Protein AF-F0RNW3-F1 (afdb_monomer)

Secondary structure (DSSP, 8-state):
--PPPP-PPPP-------------PPPPPPPPPPPPPP--SS-EEEEEEEE-SSSS---EEEEEEEEEEEEETTEEEEEEEEEETTSS-EEEEEEE-SSSTT--EEEEES-SSSS--EEEEEEESSSS-EEETTEEEEEEEEEEE-TTS-EEEEEEEEEEEEESS--SSHHHHHHHHHHHHHHHHHHHHTTGGGTSTTS----HHHHHHHHHHTT-

Foldseek 3Di:
DDDDDDDDDDDDDDDDDDDDDDDDDDPDDDPDPDPDPDPDPPAAKKKKFWDLLPPLDTPWIWMWGFDDWDQAPQGIKTKTKIAIPVRPAIAIKIFDQQQHHLWTKIFGFRHHDLQTFTQKIWTAPVSDFDDDPNWTKGWAKMFGADPVRDGPGIFIMMMTHPDNDDDPDPVSNVVSGVVNRVRNSVVSSVPSGPPHPPDDDDCPSVRVRVSVRSND

Nearest PDB structures (foldseek):
  3fzx-assembly1_A-2  TM=3.577E-01  e=4.091E-01  Bacteroides fragilis NCTC 9343
  6b9m-assembly1_B  TM=2.587E-01  e=6.364E+00  Danio rerio
  5jo2-assembly1_A  TM=2.805E-01  e=7.961E+00  Arabidopsis thaliana
  3oml-assembly1_A  TM=1.979E-01  e=2.905E+00  Drosophila melanogaster

Radius of gyration: 23.68 Å; Cα contacts (8 Å, |Δi|>4): 464; chains: 1; bounding box: 66×50×63 Å

Organism: Deinococcus proteolyticus (strain ATCC 35074 / DSM 20540 / JCM 6276 / NBRC 101906 / NCIMB 13154 / VKM Ac-1939 / CCM 2703 / MRP) (NCBI:txid693977)

Mean predicted aligned error: 9.83 Å

Solvent-accessible surface area (backbone atoms only — not comparable to full-atom values): 12254 Å² total; per-residue (Å²): 141,86,84,87,82,88,81,88,80,82,88,80,88,81,88,78,89,81,89,76,83,89,74,86,73,74,81,70,80,74,74,74,79,73,78,75,76,76,86,70,64,81,34,8,34,27,2,26,22,31,22,65,52,87,78,75,51,75,77,46,44,18,28,37,42,19,79,49,70,45,85,50,99,37,36,66,25,18,31,33,39,33,35,35,71,85,67,82,43,46,23,43,30,40,43,28,16,60,67,37,68,75,40,33,31,39,35,30,28,59,37,84,54,97,76,52,37,44,26,35,41,33,40,36,73,84,34,59,74,48,73,53,97,88,23,51,22,43,53,27,40,27,33,38,32,42,99,86,62,51,72,76,47,58,22,32,30,30,35,26,42,72,36,73,54,74,59,94,42,73,68,56,38,53,53,48,34,54,53,11,24,50,54,10,43,53,49,47,66,71,55,56,47,80,76,62,78,87,63,87,76,84,53,66,62,42,46,54,39,43,33,54,60,76,72,110

pLDDT: mean 85.82, std 14.44, range [45.06, 98.5]

Sequence (216 aa):
MQKPVFVLGTLVLGLSLSACGGGTPAPQPQPAPQPKPAITLYQGVWGYAYDEGANGTIEQSGAALFVDEVQGGYGRVAVGAYSNEAQTRQGGALLGPISGTGRLEVAFTQDTSSNVRPYLVGQDSDNQLGSYQGHPIFAGLAGITDAAGNVLSTGAFVLVQVSTEKPATAQAQAALQQQANHLAAQRLSSGLAAQTLQTHPDFSTLQLNAAELLRR

Structure (mmCIF, N/CA/C/O backbone):
data_AF-F0RNW3-F1
#
_entry.id   AF-F0RNW3-F1
#
loop_
_atom_site.group_PDB
_atom_site.id
_atom_site.type_symbol
_atom_site.label_atom_id
_atom_site.label_alt_id
_atom_site.label_comp_id
_atom_site.label_asym_id
_atom_site.label_entity_id
_atom_site.label_seq_id
_atom_site.pdbx_PDB_ins_code
_atom_site.Cartn_x
_atom_site.Cartn_y
_atom_site.Cartn_z
_atom_site.occupancy
_atom_site.B_iso_or_equiv
_atom_site.auth_seq_id
_atom_site.auth_comp_id
_atom_site.auth_asym_id
_atom_site.auth_atom_id
_atom_site.pdbx_PDB_model_num
ATOM 1 N N . MET A 1 1 ? -35.480 30.757 -7.800 1.00 50.19 1 MET A N 1
ATOM 2 C CA . MET A 1 1 ? -36.381 30.931 -6.639 1.00 50.19 1 MET A CA 1
ATOM 3 C C . MET A 1 1 ? -37.145 29.637 -6.424 1.00 50.19 1 MET A C 1
ATOM 5 O O . MET A 1 1 ? -38.021 29.348 -7.220 1.00 50.19 1 MET A O 1
ATOM 9 N N . GLN A 1 2 ? -36.806 28.865 -5.392 1.00 47.69 2 GLN A N 1
ATOM 10 C CA . GLN A 1 2 ? -37.686 27.864 -4.775 1.00 47.69 2 GLN A CA 1
ATOM 11 C C . GLN A 1 2 ? -37.039 27.454 -3.445 1.00 47.69 2 GLN A C 1
ATOM 13 O O . GLN A 1 2 ? -35.915 26.963 -3.423 1.00 47.69 2 GLN A O 1
ATOM 18 N N . LYS A 1 3 ? -37.710 27.783 -2.336 1.00 45.06 3 LYS A N 1
ATOM 19 C CA . LYS A 1 3 ? -37.308 27.454 -0.960 1.00 45.06 3 LYS A CA 1
ATOM 20 C C . LYS A 1 3 ? -37.932 26.110 -0.576 1.00 45.06 3 LYS A C 1
ATOM 22 O O . LYS A 1 3 ? -39.144 25.984 -0.752 1.00 45.06 3 LYS A O 1
ATOM 27 N N . PRO A 1 4 ? -37.188 25.162 0.010 1.00 55.81 4 PRO A N 1
ATOM 28 C CA . PRO A 1 4 ? -37.803 24.051 0.710 1.00 55.81 4 PRO A CA 1
ATOM 29 C C . PRO A 1 4 ? -38.125 24.414 2.166 1.00 55.81 4 PRO A C 1
ATOM 31 O O . PRO A 1 4 ? -37.421 25.167 2.839 1.00 55.81 4 PRO A O 1
ATOM 34 N N . VAL A 1 5 ? -39.275 23.892 2.575 1.00 65.69 5 VAL A N 1
ATOM 35 C CA . VAL A 1 5 ? -40.053 24.157 3.782 1.00 65.69 5 VAL A CA 1
ATOM 36 C C . VAL A 1 5 ? -39.531 23.310 4.947 1.00 65.69 5 VAL A C 1
ATOM 38 O O . VAL A 1 5 ? -39.281 22.119 4.787 1.00 65.69 5 VAL A O 1
ATOM 41 N N . PHE A 1 6 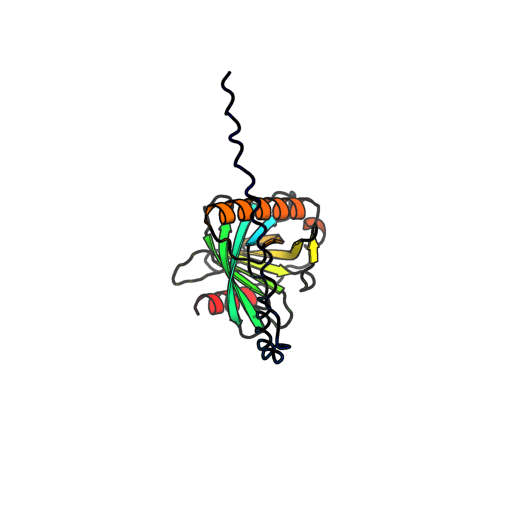? -39.391 23.929 6.122 1.00 54.78 6 PHE A N 1
ATOM 42 C CA . PHE A 1 6 ? -39.108 23.258 7.393 1.00 54.78 6 PHE A CA 1
ATOM 43 C C . PHE A 1 6 ? -40.371 22.563 7.917 1.00 54.78 6 PHE A C 1
ATOM 45 O O . PHE A 1 6 ? -41.405 23.211 8.079 1.00 54.78 6 PHE A O 1
ATOM 52 N N . VAL A 1 7 ? -40.275 21.270 8.237 1.00 61.81 7 VAL A N 1
ATOM 53 C CA . VAL A 1 7 ? -41.309 20.537 8.979 1.00 61.81 7 VAL A CA 1
ATOM 54 C C . VAL A 1 7 ? -40.819 20.337 10.411 1.00 61.81 7 VAL A C 1
ATOM 56 O O . VAL A 1 7 ? -39.861 19.610 10.664 1.00 61.81 7 VAL A O 1
ATOM 59 N N . LEU A 1 8 ? -41.475 21.042 11.332 1.00 59.75 8 LEU A N 1
ATOM 60 C CA . LEU A 1 8 ? -41.319 20.939 12.780 1.00 59.75 8 LEU A CA 1
ATOM 61 C C . LEU A 1 8 ? -41.991 19.641 13.259 1.00 59.75 8 LEU A C 1
ATOM 63 O O . LEU A 1 8 ? -43.200 19.479 13.097 1.00 59.75 8 LEU A O 1
ATOM 67 N N . GLY A 1 9 ? -41.208 18.728 13.833 1.00 56.66 9 GLY A N 1
ATOM 68 C CA . GLY A 1 9 ? -41.686 17.482 14.433 1.00 56.66 9 GLY A CA 1
ATOM 69 C C . GLY A 1 9 ? -41.772 17.595 15.953 1.00 56.66 9 GLY A C 1
ATOM 70 O O . GLY A 1 9 ? -40.791 17.906 16.619 1.00 56.66 9 GLY A O 1
ATOM 71 N N . THR A 1 10 ? -42.975 17.365 16.458 1.00 63.53 10 THR A N 1
ATOM 72 C CA . THR A 1 10 ? -43.502 17.612 17.800 1.00 63.53 10 THR A CA 1
ATOM 73 C C . THR A 1 10 ? -42.760 16.906 18.941 1.00 63.53 10 THR A C 1
ATOM 75 O O . THR A 1 10 ? -42.495 15.708 18.902 1.00 63.53 10 THR A O 1
ATOM 78 N N . LEU A 1 11 ? -42.514 17.676 20.004 1.00 55.31 11 LEU A N 1
ATOM 79 C CA . LEU A 1 11 ? -42.038 17.258 21.320 1.00 55.31 11 LEU A CA 1
ATOM 80 C C . LEU A 1 11 ? -43.156 16.494 22.061 1.00 55.31 11 LEU A C 1
ATOM 82 O O . LEU A 1 11 ? -44.206 17.072 22.338 1.00 55.31 11 LEU A O 1
ATOM 86 N N . VAL A 1 12 ? -42.940 15.224 22.411 1.00 60.69 12 VAL A N 1
ATOM 87 C CA . VAL A 1 12 ? -43.843 14.470 23.298 1.00 60.69 12 VAL A CA 1
ATOM 88 C C . VAL A 1 12 ? -43.165 14.295 24.654 1.00 60.69 12 VAL A C 1
ATOM 90 O O . VAL A 1 12 ? -42.266 13.474 24.819 1.00 60.69 12 VAL A O 1
ATOM 93 N N . LEU A 1 13 ? -43.611 15.099 25.625 1.00 60.75 13 LEU A N 1
ATOM 94 C CA . LEU A 1 13 ? -43.391 14.872 27.051 1.00 60.75 13 LEU A CA 1
ATOM 95 C C . LEU A 1 13 ? -44.330 13.754 27.520 1.00 60.75 13 LEU A C 1
ATOM 97 O O . LEU A 1 13 ? -45.546 13.928 27.530 1.00 60.75 13 LEU A O 1
ATOM 101 N N . GLY A 1 14 ? -43.757 12.638 27.961 1.00 56.91 14 GLY A N 1
ATOM 102 C CA . GLY A 1 14 ? -44.465 11.565 28.656 1.00 56.91 14 GLY A CA 1
ATOM 103 C C . GLY A 1 14 ? -43.759 11.224 29.963 1.00 56.91 14 GLY A C 1
ATOM 1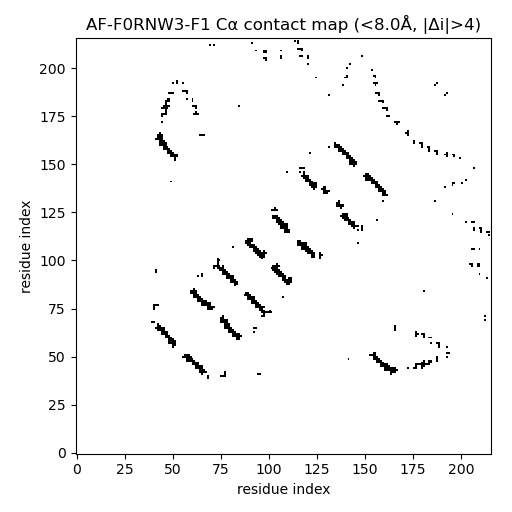04 O O . GLY A 1 14 ? -42.990 10.272 30.022 1.00 56.91 14 GLY A O 1
ATOM 105 N N . LEU A 1 15 ? -44.000 12.026 31.003 1.00 53.25 15 LEU A N 1
ATOM 106 C CA . LEU A 1 15 ? -43.617 11.728 32.385 1.00 53.25 15 LEU A CA 1
ATOM 107 C C . LEU A 1 15 ? -44.675 10.806 32.999 1.00 53.25 15 LEU A C 1
ATOM 109 O O . LEU A 1 15 ? -45.826 11.199 33.159 1.00 53.25 15 LEU A O 1
ATOM 113 N N . SER A 1 16 ? -44.285 9.587 33.362 1.00 59.22 16 SER A N 1
ATOM 114 C CA . SER A 1 16 ? -45.075 8.695 34.218 1.00 59.22 16 SER A CA 1
ATOM 115 C C . SER A 1 16 ? -44.168 8.164 35.326 1.00 59.22 16 SER A C 1
ATOM 117 O O . SER A 1 16 ? -43.360 7.267 35.104 1.00 59.22 16 SER A O 1
ATOM 119 N N . LEU A 1 17 ? -44.267 8.768 36.512 1.00 49.06 17 LEU A N 1
ATOM 120 C CA . LEU A 1 17 ? -43.619 8.312 37.742 1.00 49.06 17 LEU A CA 1
ATOM 121 C C . LEU A 1 17 ? -44.554 7.331 38.454 1.00 49.06 17 LEU A C 1
ATOM 123 O O . LEU A 1 17 ? -45.461 7.735 39.178 1.00 49.06 17 LEU A O 1
ATOM 127 N N . SER A 1 18 ? -44.326 6.036 38.252 1.00 58.16 18 SER A N 1
ATOM 128 C CA . SER A 1 18 ? -44.916 4.981 39.077 1.00 58.16 18 SER A CA 1
ATOM 129 C C . SER A 1 18 ? -43.967 4.673 40.234 1.00 58.16 18 SER A C 1
ATOM 131 O O . SER A 1 18 ? -42.960 3.992 40.064 1.00 58.16 18 SER A O 1
ATOM 133 N N . ALA A 1 19 ? -44.284 5.201 41.416 1.00 59.34 19 ALA A N 1
ATOM 134 C CA . ALA A 1 19 ? -43.630 4.842 42.667 1.00 59.34 19 ALA A CA 1
ATOM 135 C C . ALA A 1 19 ? -44.299 3.584 43.248 1.00 59.34 19 ALA A C 1
ATOM 137 O O . ALA A 1 19 ? -45.296 3.673 43.961 1.00 59.34 19 ALA A O 1
ATOM 138 N N . CYS A 1 20 ? -43.749 2.410 42.933 1.00 57.16 20 CYS A N 1
ATOM 139 C CA . CYS A 1 20 ? -44.034 1.163 43.642 1.00 57.16 20 CYS A CA 1
ATOM 140 C C . CYS A 1 20 ? -42.828 0.809 44.512 1.00 57.16 20 CYS A C 1
ATOM 142 O O . CYS A 1 20 ? -41.698 0.738 44.033 1.00 57.16 20 CYS A O 1
ATOM 144 N N . GLY A 1 21 ? -43.081 0.640 45.808 1.00 51.16 21 GLY A N 1
ATOM 145 C CA . GLY A 1 21 ? -42.072 0.252 46.779 1.00 51.16 21 GLY A CA 1
ATOM 146 C C . GLY A 1 21 ? -41.685 -1.225 46.715 1.00 51.16 21 GLY A C 1
ATOM 147 O O . GLY A 1 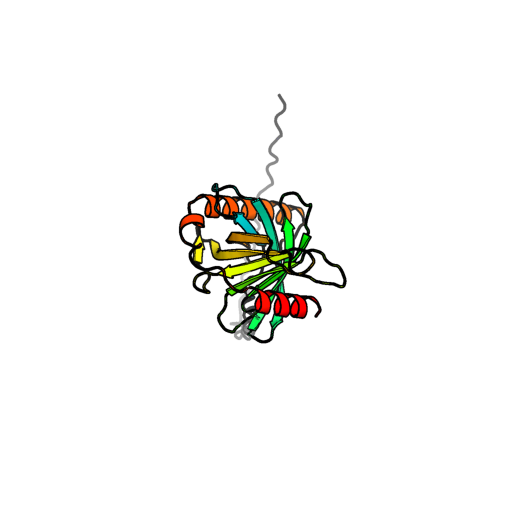21 ? -42.365 -2.044 46.104 1.00 51.16 21 GLY A O 1
ATOM 148 N N . GLY A 1 22 ? -40.629 -1.536 47.469 1.00 58.12 22 GLY A N 1
ATOM 149 C CA . GLY A 1 22 ? -40.432 -2.852 48.073 1.00 58.12 22 GLY A CA 1
ATOM 150 C C . GLY A 1 22 ? -39.427 -3.757 47.371 1.00 58.12 22 GLY A C 1
ATOM 15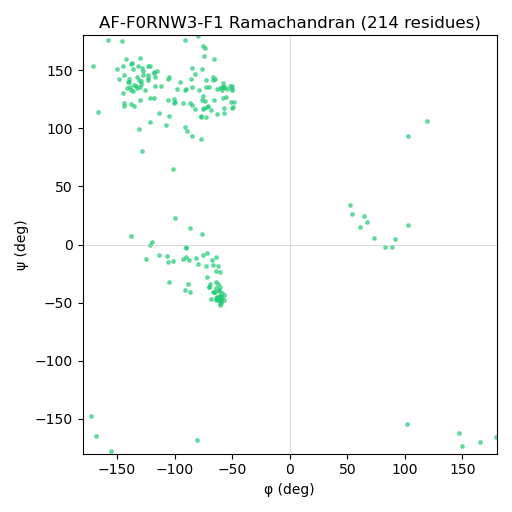1 O O . GLY A 1 22 ? -39.793 -4.552 46.516 1.00 58.12 22 GLY A O 1
ATOM 152 N N . GLY A 1 23 ? -38.180 -3.710 47.844 1.00 57.34 23 GLY A N 1
ATOM 153 C CA . GLY A 1 23 ? -37.175 -4.746 47.611 1.00 57.34 23 GLY A CA 1
ATOM 154 C C . GLY A 1 23 ? -35.955 -4.218 46.876 1.00 57.34 23 GLY A C 1
ATOM 155 O O . GLY A 1 23 ? -36.009 -3.973 45.677 1.00 57.34 23 GLY A O 1
ATOM 156 N N . THR A 1 24 ? -34.843 -4.063 47.596 1.00 71.62 24 THR A N 1
ATOM 157 C CA . THR A 1 24 ? -33.524 -3.868 46.989 1.00 71.62 24 THR A CA 1
ATOM 158 C C . THR A 1 24 ? -33.265 -5.070 46.077 1.00 71.62 24 THR A C 1
ATOM 160 O O . THR A 1 24 ? -33.186 -6.190 46.592 1.00 71.62 24 THR A O 1
ATOM 163 N N . PRO A 1 25 ? -33.191 -4.898 44.745 1.00 70.50 25 PRO A N 1
ATOM 164 C CA . PRO A 1 25 ? -32.928 -6.009 43.846 1.00 70.50 25 PRO A CA 1
ATOM 165 C C . PRO A 1 25 ? -31.584 -6.622 44.226 1.00 70.50 25 PRO A C 1
ATOM 167 O O . PRO A 1 25 ? -30.612 -5.893 44.446 1.00 70.50 25 PRO A O 1
ATOM 170 N N . ALA A 1 26 ? -31.528 -7.950 44.327 1.00 78.19 26 ALA A N 1
ATOM 171 C CA . ALA A 1 26 ? -30.250 -8.638 44.426 1.00 78.19 26 ALA A CA 1
ATOM 172 C C . ALA A 1 26 ? -29.356 -8.146 43.270 1.00 78.19 26 ALA A C 1
ATOM 174 O O . ALA A 1 26 ? -29.870 -8.005 42.154 1.00 78.19 26 ALA A O 1
ATOM 175 N N . PRO A 1 27 ? -28.064 -7.850 43.513 1.00 76.50 27 PRO A N 1
ATOM 176 C CA . PRO A 1 27 ? -27.160 -7.404 42.463 1.00 76.50 27 PRO A CA 1
ATOM 177 C C . PRO A 1 27 ? -27.264 -8.364 41.280 1.00 76.50 27 PRO A C 1
ATOM 179 O O . PRO A 1 27 ? -27.006 -9.561 41.431 1.00 76.50 27 PRO A O 1
ATOM 182 N N . GLN A 1 28 ? -27.708 -7.865 40.122 1.00 79.25 28 GLN A N 1
ATOM 183 C CA . GLN A 1 28 ? -27.699 -8.683 38.918 1.00 79.25 28 GLN A CA 1
ATOM 184 C C . GLN A 1 28 ? -26.255 -9.140 38.684 1.00 79.25 28 GLN A C 1
ATOM 186 O O . GLN A 1 28 ? -25.344 -8.317 38.826 1.00 79.25 28 GLN A O 1
ATOM 191 N N . PRO A 1 29 ? -26.028 -10.424 38.345 1.00 80.69 29 PRO A N 1
ATOM 192 C CA . PRO A 1 29 ? -24.717 -10.894 37.935 1.00 80.69 29 PRO A CA 1
ATOM 193 C C . PRO A 1 29 ? -24.181 -9.942 36.876 1.00 80.69 29 PRO A C 1
ATOM 195 O O . PRO A 1 29 ? -24.812 -9.741 35.836 1.00 80.69 29 PRO A O 1
ATOM 198 N N . GLN A 1 30 ? -23.062 -9.295 37.187 1.00 80.00 30 GLN A N 1
ATOM 199 C CA . GLN A 1 30 ? -22.440 -8.359 36.272 1.00 80.00 30 GLN A CA 1
ATOM 200 C C . GLN A 1 30 ? -22.151 -9.133 34.976 1.00 80.00 30 GLN A C 1
ATOM 202 O O . GLN A 1 30 ? -21.559 -10.216 35.058 1.00 80.00 30 GLN A O 1
ATOM 207 N N . PRO A 1 31 ? -22.612 -8.655 33.804 1.00 79.62 31 PRO A N 1
ATOM 208 C CA . PRO A 1 31 ? -22.331 -9.319 32.542 1.00 79.62 31 PRO A CA 1
ATOM 209 C C . PRO A 1 31 ? -20.834 -9.592 32.448 1.00 79.62 31 PRO A C 1
ATOM 211 O O . PRO A 1 31 ? -20.029 -8.713 32.773 1.00 79.62 31 PRO A O 1
ATOM 214 N N . ALA A 1 32 ? -20.469 -10.813 32.050 1.00 81.50 32 ALA A N 1
ATOM 215 C CA . ALA A 1 32 ? -19.071 -11.150 31.836 1.00 81.50 32 ALA A CA 1
ATOM 216 C C . ALA A 1 32 ? -18.441 -10.069 30.938 1.00 81.50 32 ALA A C 1
ATOM 218 O O . ALA A 1 32 ? -19.096 -9.648 29.975 1.00 81.50 32 ALA A O 1
ATOM 219 N N . PRO A 1 33 ? -17.221 -9.591 31.247 1.00 74.31 33 PRO A N 1
ATOM 220 C CA . PRO A 1 33 ? -16.538 -8.622 30.405 1.00 74.31 33 PRO A CA 1
ATOM 221 C C . PRO A 1 33 ? -16.597 -9.092 28.954 1.00 74.31 33 PRO A C 1
ATOM 223 O O . PRO A 1 33 ? -16.187 -10.216 28.653 1.00 74.31 33 PRO A O 1
ATOM 226 N N . GLN A 1 34 ? -17.155 -8.264 28.067 1.00 71.31 34 GLN A N 1
ATOM 227 C CA . GLN A 1 34 ? -17.137 -8.584 26.646 1.00 71.31 34 GLN A CA 1
ATOM 228 C C . GLN A 1 34 ? -15.673 -8.763 26.226 1.00 71.31 34 GLN A C 1
ATOM 230 O O . GLN A 1 34 ? -14.830 -7.956 26.638 1.00 71.31 34 GLN A O 1
ATOM 235 N N . PRO A 1 35 ? -15.343 -9.808 25.445 1.00 63.22 35 PRO A N 1
ATOM 236 C CA . PRO A 1 35 ? -14.001 -9.971 24.918 1.00 63.22 35 PRO A CA 1
ATOM 237 C C . PRO A 1 35 ? -13.580 -8.673 24.236 1.00 63.22 35 PRO A C 1
ATOM 239 O O . PRO A 1 35 ? -14.272 -8.187 23.339 1.00 63.22 35 PRO A O 1
ATOM 242 N N . LYS A 1 36 ? -12.463 -8.091 24.682 1.00 46.59 36 LYS A N 1
ATOM 243 C CA . LYS A 1 36 ? -11.862 -6.955 23.987 1.00 46.59 36 LYS A CA 1
ATOM 244 C C . LYS A 1 36 ? -11.623 -7.401 22.539 1.00 46.59 36 LYS A C 1
ATOM 246 O O . LYS A 1 36 ? -11.007 -8.456 22.363 1.00 46.59 36 LYS A O 1
ATOM 251 N N . PRO A 1 37 ? -12.095 -6.653 21.525 1.00 56.31 37 PRO A N 1
ATOM 252 C CA . PRO A 1 37 ? -11.808 -6.981 20.137 1.00 56.31 37 PRO A CA 1
ATOM 253 C C . PRO A 1 37 ? -10.306 -7.205 19.970 1.00 56.31 37 PRO A C 1
ATOM 255 O O . PRO A 1 37 ? -9.499 -6.430 20.496 1.00 56.31 37 PRO A O 1
ATOM 258 N N . ALA A 1 38 ? -9.933 -8.295 19.299 1.00 58.69 38 ALA A N 1
ATOM 259 C CA . ALA A 1 38 ? -8.542 -8.523 18.944 1.00 58.69 38 ALA A CA 1
ATOM 260 C C . ALA A 1 38 ? -8.043 -7.297 18.167 1.00 58.69 38 ALA A C 1
ATOM 262 O O . ALA A 1 38 ? -8.750 -6.796 17.295 1.00 58.69 38 ALA A O 1
ATOM 263 N N . ILE A 1 39 ? -6.859 -6.790 18.517 1.00 58.00 39 ILE A N 1
ATOM 264 C CA . ILE A 1 39 ? -6.245 -5.679 17.785 1.00 58.00 39 ILE A CA 1
ATOM 265 C C . ILE A 1 39 ? -5.981 -6.195 16.376 1.00 58.00 39 ILE A C 1
ATOM 267 O O . ILE A 1 39 ? -5.172 -7.110 16.208 1.00 58.00 39 ILE A O 1
ATOM 271 N N . THR A 1 40 ? -6.691 -5.654 15.392 1.00 68.44 40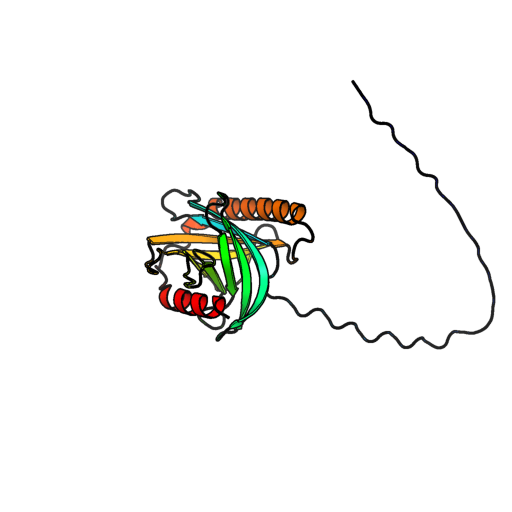 THR A N 1
ATOM 272 C CA . THR A 1 40 ? -6.434 -5.971 13.998 1.00 68.44 40 THR A CA 1
ATOM 273 C C . THR A 1 40 ? -5.324 -5.061 13.483 1.00 68.44 40 THR A C 1
ATOM 275 O O . THR A 1 40 ? -5.391 -3.833 13.571 1.00 68.44 40 THR A O 1
ATOM 278 N N . LEU A 1 41 ? -4.233 -5.673 13.036 1.00 77.88 41 LEU A N 1
ATOM 279 C CA . LEU A 1 41 ? -3.058 -4.990 12.522 1.00 77.88 41 LEU A CA 1
ATOM 280 C C . LEU A 1 41 ? -3.386 -4.422 11.139 1.00 77.88 41 LEU A C 1
ATOM 282 O O . LEU A 1 41 ? -3.781 -5.142 10.229 1.00 77.88 41 LEU A O 1
ATOM 286 N N . TYR A 1 42 ? -3.212 -3.108 10.999 1.00 92.12 42 TYR A N 1
ATOM 287 C CA . TYR A 1 42 ? -3.236 -2.374 9.728 1.00 92.12 42 TYR A CA 1
ATOM 288 C C . TYR A 1 42 ? -4.546 -2.414 8.914 1.00 92.12 42 TYR A C 1
ATOM 290 O O . TYR A 1 42 ? -4.553 -2.021 7.748 1.00 92.12 42 TYR A O 1
ATOM 298 N N . GLN A 1 43 ? -5.669 -2.830 9.504 1.00 94.25 43 GLN A N 1
ATOM 299 C CA . GLN A 1 43 ? -6.959 -2.872 8.807 1.00 94.25 43 GLN A CA 1
ATOM 300 C C . GLN A 1 43 ? -7.496 -1.491 8.409 1.00 94.25 43 GLN A C 1
ATOM 302 O O . GLN A 1 43 ? -7.128 -0.463 8.971 1.00 94.25 43 GLN A O 1
ATOM 307 N N . GLY A 1 44 ? -8.411 -1.480 7.443 1.00 95.94 44 GLY A N 1
ATOM 308 C CA . GLY A 1 44 ? -9.141 -0.303 6.993 1.00 95.94 44 GLY A CA 1
ATOM 309 C C . GLY A 1 44 ? -8.604 0.288 5.692 1.00 95.94 44 GLY A C 1
ATOM 310 O O . GLY A 1 44 ? -8.067 -0.424 4.841 1.00 95.94 44 GLY A O 1
ATOM 311 N N . VAL A 1 45 ? -8.829 1.588 5.501 1.00 97.94 45 VAL A N 1
ATOM 312 C CA . VAL A 1 45 ? -8.579 2.282 4.229 1.00 97.94 45 VAL A CA 1
ATOM 313 C C . VAL A 1 45 ? -7.264 3.040 4.296 1.00 97.94 45 VAL A C 1
ATOM 315 O O . VAL A 1 45 ? -7.075 3.900 5.160 1.00 97.94 45 VAL A O 1
ATOM 318 N N . TRP A 1 46 ? -6.398 2.752 3.333 1.00 98.50 46 TRP A N 1
ATOM 319 C CA . TRP A 1 46 ? -5.099 3.380 3.162 1.00 98.50 46 TRP A CA 1
ATOM 320 C C . TRP A 1 46 ? -4.984 3.993 1.773 1.00 98.50 46 TRP A C 1
ATOM 322 O O . TRP A 1 46 ? -5.435 3.407 0.795 1.00 98.50 46 TRP A O 1
ATOM 332 N N . GLY A 1 47 ? -4.359 5.156 1.676 1.00 98.06 47 GLY A N 1
ATOM 333 C CA . GLY A 1 47 ? -4.003 5.790 0.411 1.00 98.06 47 GLY A CA 1
ATOM 334 C C . GLY A 1 47 ? -2.516 5.650 0.191 1.00 98.06 47 GLY A C 1
ATOM 335 O O . GLY A 1 47 ? -1.764 5.759 1.154 1.00 98.06 47 GLY A O 1
ATOM 336 N N . TYR A 1 48 ? -2.090 5.423 -1.042 1.00 98.19 48 TYR A N 1
ATOM 337 C CA . TYR A 1 48 ? -0.687 5.336 -1.401 1.00 98.19 48 TYR A CA 1
ATOM 338 C C . TYR A 1 48 ? -0.308 6.335 -2.487 1.00 98.19 48 TYR A C 1
ATOM 340 O O . TYR A 1 48 ? -1.132 6.734 -3.314 1.00 98.19 48 TYR A O 1
ATOM 348 N N . ALA A 1 49 ? 0.967 6.705 -2.488 1.00 97.19 49 ALA A N 1
ATOM 349 C CA . ALA A 1 49 ? 1.596 7.487 -3.540 1.00 97.19 49 ALA A CA 1
ATOM 350 C C . ALA A 1 49 ? 3.043 7.018 -3.740 1.00 97.19 49 ALA A C 1
ATOM 352 O O . ALA A 1 49 ? 3.712 6.629 -2.780 1.00 97.19 49 ALA A O 1
ATOM 353 N N . TYR A 1 50 ? 3.507 7.070 -4.983 1.00 96.25 50 TYR A N 1
ATOM 354 C CA . TYR A 1 50 ? 4.842 6.692 -5.428 1.00 96.25 50 TYR A CA 1
ATOM 355 C C . TYR A 1 50 ? 5.415 7.770 -6.354 1.00 96.25 50 TYR A C 1
ATOM 357 O O . TYR A 1 50 ? 4.717 8.260 -7.246 1.00 96.25 50 TYR A O 1
ATOM 365 N N . ASP A 1 51 ? 6.682 8.106 -6.144 1.00 94.50 51 ASP A N 1
ATOM 366 C CA . ASP A 1 51 ? 7.453 9.081 -6.917 1.00 94.50 51 ASP A CA 1
ATOM 367 C C . ASP A 1 51 ? 8.855 8.509 -7.142 1.00 94.50 51 ASP A C 1
ATOM 369 O O . ASP A 1 51 ? 9.569 8.228 -6.176 1.00 94.50 51 ASP A O 1
ATOM 373 N N . GLU A 1 52 ? 9.261 8.338 -8.404 1.00 91.06 52 GLU A N 1
ATOM 374 C CA . GLU A 1 52 ? 10.609 7.876 -8.780 1.00 91.06 52 GLU A CA 1
ATOM 375 C C . GLU A 1 52 ? 11.707 8.887 -8.364 1.00 91.06 52 GLU A C 1
ATOM 377 O O . GLU A 1 52 ? 12.893 8.572 -8.338 1.00 91.06 52 GLU A O 1
ATOM 382 N N . GLY A 1 53 ? 11.327 10.099 -7.944 1.00 75.81 53 GLY A N 1
ATOM 383 C CA . GLY A 1 53 ? 12.197 11.051 -7.253 1.00 75.81 53 GLY A CA 1
ATOM 384 C C . GLY A 1 53 ? 12.974 11.990 -8.173 1.00 75.81 53 GLY A C 1
ATOM 385 O O . GLY A 1 53 ? 13.655 12.886 -7.681 1.00 75.81 53 GLY A O 1
ATOM 386 N N . ALA A 1 54 ? 12.855 11.854 -9.498 1.00 65.00 54 ALA A N 1
ATOM 387 C CA . ALA A 1 54 ? 13.556 12.732 -10.437 1.00 65.00 54 ALA A CA 1
ATOM 388 C C . ALA A 1 54 ? 12.993 14.166 -10.444 1.00 65.00 54 ALA A C 1
ATOM 390 O O . ALA A 1 54 ? 13.753 15.123 -10.566 1.00 65.00 54 ALA A O 1
ATOM 391 N N . ASN A 1 55 ? 11.670 14.321 -10.295 1.00 73.56 55 ASN A N 1
ATOM 392 C CA . ASN A 1 55 ? 10.978 15.592 -10.549 1.00 73.56 55 ASN A CA 1
ATOM 393 C C . ASN A 1 55 ? 9.903 15.953 -9.505 1.00 73.56 55 ASN A C 1
ATOM 395 O O . ASN A 1 55 ? 9.145 16.899 -9.725 1.00 73.56 55 ASN A O 1
ATOM 399 N N . GLY A 1 56 ? 9.773 15.198 -8.407 1.00 77.94 56 GLY A N 1
ATOM 400 C CA . GLY A 1 56 ? 8.695 15.415 -7.432 1.00 77.94 56 GLY A CA 1
ATOM 401 C C . GLY A 1 56 ? 7.297 15.108 -7.986 1.00 77.94 56 GLY A C 1
ATOM 402 O O . GLY A 1 56 ? 6.303 15.651 -7.500 1.00 77.94 56 GLY A O 1
ATOM 403 N N . THR A 1 57 ? 7.221 14.327 -9.068 1.00 89.31 5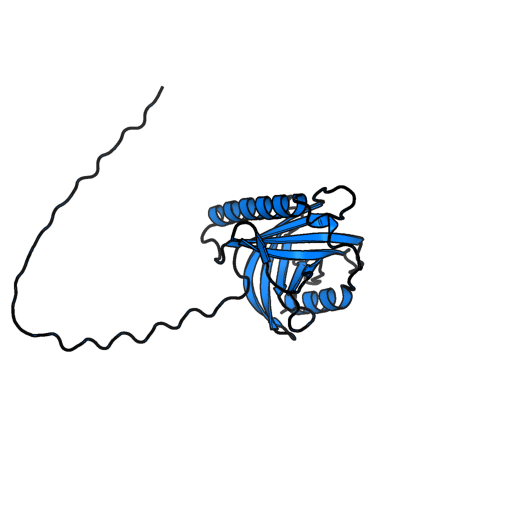7 THR A N 1
ATOM 404 C CA . THR A 1 57 ? 5.975 14.031 -9.782 1.00 89.31 57 THR A CA 1
ATOM 405 C C . THR A 1 57 ? 5.475 12.666 -9.347 1.00 89.31 57 THR A C 1
ATOM 407 O O . THR A 1 57 ? 6.168 11.668 -9.495 1.00 89.31 57 THR A O 1
ATOM 410 N N . ILE A 1 58 ? 4.247 12.621 -8.837 1.00 93.62 58 ILE A N 1
ATOM 411 C CA . ILE A 1 58 ? 3.613 11.364 -8.444 1.00 93.62 58 ILE A CA 1
ATOM 412 C C . ILE A 1 58 ? 3.336 10.547 -9.705 1.00 93.62 58 ILE A C 1
ATOM 414 O O . ILE A 1 58 ? 2.534 10.950 -10.547 1.00 93.62 58 ILE A O 1
ATOM 418 N N . GLU A 1 59 ? 3.982 9.392 -9.823 1.00 93.44 59 GLU A N 1
ATOM 419 C CA . GLU A 1 59 ? 3.801 8.500 -10.968 1.00 93.44 59 GLU A CA 1
ATOM 420 C C . GLU A 1 59 ? 2.655 7.519 -10.759 1.00 93.44 59 GLU A C 1
ATOM 422 O O . GLU A 1 59 ? 1.981 7.126 -11.713 1.00 93.44 59 GLU A O 1
ATOM 427 N N . GLN A 1 60 ? 2.456 7.078 -9.516 1.00 94.94 60 GLN A N 1
ATOM 428 C CA . GLN A 1 60 ? 1.380 6.168 -9.143 1.00 94.94 60 GLN A CA 1
ATOM 429 C C . GLN A 1 60 ? 0.768 6.607 -7.819 1.00 94.94 60 GLN A C 1
ATOM 431 O O . GLN A 1 60 ? 1.466 6.882 -6.848 1.00 94.94 60 GLN A O 1
ATOM 436 N N . SER A 1 61 ? -0.552 6.605 -7.770 1.00 97.06 61 SER A N 1
ATOM 437 C CA . SER A 1 61 ? -1.359 6.879 -6.586 1.00 97.06 61 SER A CA 1
ATOM 438 C C . SER A 1 61 ? -2.569 5.960 -6.593 1.00 97.06 61 SER A C 1
ATOM 440 O O . SER A 1 61 ? -2.948 5.411 -7.634 1.00 97.06 61 SER A O 1
ATOM 442 N N . GLY A 1 62 ? -3.184 5.768 -5.436 1.00 97.25 62 GLY A N 1
ATOM 443 C CA . GLY A 1 62 ? -4.373 4.941 -5.312 1.00 97.25 62 GLY A CA 1
ATOM 444 C C . GLY A 1 62 ? -4.676 4.598 -3.870 1.00 97.25 62 GLY A C 1
ATOM 445 O O . GLY A 1 62 ? -4.045 5.121 -2.957 1.00 97.25 62 GLY A O 1
ATOM 446 N N . ALA A 1 63 ? -5.621 3.686 -3.669 1.00 97.94 63 ALA A N 1
ATOM 447 C CA . ALA A 1 63 ? -6.023 3.255 -2.341 1.00 97.94 63 ALA A CA 1
ATOM 448 C C . ALA A 1 63 ? -5.969 1.737 -2.196 1.00 97.94 63 ALA A C 1
ATOM 450 O O . ALA A 1 63 ? -6.248 0.997 -3.140 1.00 97.94 63 ALA A O 1
ATOM 451 N N . ALA A 1 64 ? -5.682 1.292 -0.979 1.00 98.00 64 ALA A N 1
ATOM 452 C CA . ALA A 1 64 ? -5.791 -0.081 -0.525 1.00 98.00 64 ALA A CA 1
ATOM 453 C C . ALA A 1 64 ? -6.836 -0.187 0.596 1.00 98.00 64 ALA A C 1
ATOM 455 O O . ALA A 1 64 ? -6.990 0.708 1.428 1.00 98.00 64 ALA A O 1
ATOM 456 N N . LEU A 1 65 ? -7.572 -1.293 0.607 1.00 97.62 65 LEU A N 1
ATOM 457 C CA . LEU A 1 65 ? -8.517 -1.658 1.652 1.00 97.62 65 LEU A CA 1
ATOM 458 C C . LEU A 1 65 ? -8.088 -3.009 2.231 1.00 97.62 65 LEU A C 1
ATOM 460 O O . LEU A 1 65 ? -8.283 -4.044 1.592 1.00 97.62 65 LEU A O 1
ATOM 464 N N . PHE A 1 66 ? -7.522 -2.984 3.437 1.00 97.31 66 PHE A N 1
ATOM 465 C CA . PHE A 1 66 ? -7.125 -4.177 4.186 1.00 97.31 66 PHE A CA 1
ATOM 466 C C . PHE A 1 66 ? -8.268 -4.602 5.103 1.00 97.31 66 PHE A C 1
ATOM 468 O O . PHE A 1 66 ? -8.739 -3.820 5.928 1.00 97.31 66 PHE A O 1
ATOM 475 N N . VAL A 1 67 ? -8.754 -5.828 4.941 1.00 95.81 67 VAL A N 1
ATOM 476 C CA . VAL A 1 67 ? -9.974 -6.309 5.623 1.00 95.81 67 VAL A CA 1
ATOM 477 C C . VAL A 1 67 ? -9.755 -7.581 6.414 1.00 95.81 67 VAL A C 1
ATOM 479 O O . VAL A 1 67 ? -10.628 -7.957 7.191 1.00 95.81 67 VAL A O 1
ATOM 482 N N . ASP A 1 68 ? -8.619 -8.234 6.211 1.00 94.62 68 ASP A N 1
ATOM 483 C CA . ASP A 1 68 ? -8.302 -9.501 6.841 1.00 94.62 68 ASP A CA 1
ATOM 484 C C . ASP A 1 68 ? -6.804 -9.576 7.140 1.00 94.62 68 ASP A C 1
ATOM 486 O O . ASP A 1 68 ? -6.035 -8.676 6.787 1.00 94.62 68 ASP A O 1
ATOM 490 N N . GLU A 1 69 ? -6.388 -10.638 7.812 1.00 94.88 69 GLU A N 1
ATOM 491 C CA . GLU A 1 69 ? -5.000 -10.910 8.137 1.00 94.88 69 GLU A CA 1
ATOM 492 C C . GLU A 1 69 ? -4.676 -12.389 7.963 1.00 94.88 69 GLU A C 1
ATOM 494 O O . GLU A 1 69 ? -5.449 -13.271 8.330 1.00 94.88 69 GLU A O 1
ATOM 499 N N . VAL A 1 70 ? -3.471 -12.664 7.475 1.00 94.31 70 VAL A N 1
ATOM 500 C CA . VAL A 1 70 ? -2.952 -14.025 7.342 1.00 94.31 70 VAL A CA 1
ATOM 501 C C . VAL A 1 70 ? -1.712 -14.209 8.204 1.00 94.31 70 VAL A C 1
ATOM 503 O O . VAL A 1 70 ? -0.915 -13.289 8.406 1.00 94.31 70 VAL A O 1
ATOM 506 N N . GLN A 1 71 ? -1.526 -15.427 8.710 1.00 94.56 71 GLN A N 1
ATOM 507 C CA . GLN A 1 71 ? -0.285 -15.806 9.372 1.00 94.56 71 GLN A CA 1
ATOM 508 C C . GLN A 1 71 ? 0.796 -16.070 8.315 1.00 94.56 71 GLN A C 1
ATOM 510 O O . GLN A 1 71 ? 0.746 -17.069 7.591 1.00 94.56 71 GLN A O 1
ATOM 515 N N . GLY A 1 72 ? 1.787 -15.183 8.246 1.00 91.81 72 GLY A N 1
ATOM 516 C CA . GLY A 1 72 ? 3.002 -15.372 7.462 1.00 91.81 72 GLY A CA 1
ATOM 517 C C . GLY A 1 72 ? 4.127 -16.025 8.262 1.00 91.81 72 GLY A C 1
ATOM 518 O O . GLY A 1 72 ? 4.007 -16.262 9.468 1.00 91.81 72 GLY A O 1
ATOM 519 N N . GLY A 1 73 ? 5.246 -16.307 7.586 1.00 91.94 73 GLY A N 1
ATOM 520 C CA . GLY A 1 73 ? 6.435 -16.901 8.213 1.00 91.94 73 GLY A CA 1
ATOM 521 C C . GLY A 1 73 ? 7.096 -16.006 9.269 1.00 91.94 73 GLY A C 1
ATOM 522 O O . GLY A 1 73 ? 7.762 -16.515 10.165 1.00 91.94 73 GLY A O 1
ATOM 523 N N . TYR A 1 74 ? 6.868 -14.691 9.198 1.00 93.62 74 TYR A N 1
ATOM 524 C CA . TYR A 1 74 ? 7.538 -13.685 10.033 1.00 93.62 74 TYR A CA 1
ATOM 525 C C . TYR A 1 74 ? 6.588 -12.865 10.918 1.00 93.62 74 TYR A C 1
ATOM 527 O O . TYR A 1 74 ? 7.025 -11.965 11.635 1.00 93.62 74 TYR A O 1
ATOM 535 N N . GLY A 1 75 ? 5.287 -13.163 10.888 1.00 93.38 75 GLY A N 1
ATOM 536 C CA . GLY A 1 75 ? 4.269 -12.448 11.654 1.00 93.38 75 GLY A CA 1
ATOM 537 C C . GLY A 1 75 ? 2.908 -12.442 10.964 1.00 93.38 75 GLY A C 1
ATOM 538 O O . GLY A 1 75 ? 2.705 -13.115 9.954 1.00 93.38 75 GLY A O 1
ATOM 539 N N . ARG A 1 76 ? 1.964 -11.689 11.534 1.00 94.38 76 ARG A N 1
ATOM 540 C CA . ARG A 1 76 ? 0.655 -11.438 10.918 1.00 94.38 76 ARG A CA 1
ATOM 541 C C . ARG A 1 76 ? 0.802 -10.368 9.844 1.00 94.38 76 ARG A C 1
ATOM 543 O O . ARG A 1 76 ? 1.418 -9.336 10.097 1.00 94.38 76 ARG A O 1
ATOM 550 N N . VAL A 1 77 ? 0.236 -10.621 8.671 1.00 95.69 77 VAL A N 1
ATOM 551 C CA . VAL A 1 77 ? 0.261 -9.714 7.520 1.00 95.69 77 VAL A CA 1
ATOM 552 C C . VAL A 1 77 ? -1.174 -9.332 7.194 1.00 95.69 77 VAL A C 1
ATOM 554 O O . VAL A 1 77 ? -2.014 -10.213 7.014 1.00 95.69 77 VAL A O 1
ATOM 557 N N . ALA A 1 78 ? -1.457 -8.034 7.121 1.00 96.56 78 ALA A N 1
ATOM 558 C CA . ALA A 1 78 ? -2.748 -7.539 6.674 1.00 96.56 78 ALA A CA 1
ATOM 559 C C . ALA A 1 78 ? -2.908 -7.798 5.179 1.00 96.56 78 ALA A C 1
ATOM 561 O O . ALA A 1 78 ? -1.984 -7.546 4.403 1.00 96.56 78 ALA A O 1
ATOM 562 N N . VAL A 1 79 ? -4.077 -8.289 4.781 1.00 96.25 79 VAL A N 1
ATOM 563 C CA . VAL A 1 79 ? -4.402 -8.617 3.394 1.00 96.25 79 VAL A CA 1
ATOM 564 C C . VAL A 1 79 ? -5.638 -7.859 2.938 1.00 96.25 79 VAL A C 1
ATOM 566 O O . VAL A 1 79 ? -6.561 -7.560 3.706 1.00 96.25 79 VAL A O 1
ATOM 569 N N . GLY A 1 80 ? -5.641 -7.499 1.664 1.00 96.00 80 GLY A N 1
ATOM 570 C CA . GLY A 1 80 ? -6.665 -6.639 1.109 1.00 96.00 80 GLY A CA 1
ATOM 571 C C . GLY A 1 80 ? -6.644 -6.578 -0.403 1.00 96.00 80 GLY A C 1
ATOM 572 O O . GLY A 1 80 ? -5.998 -7.378 -1.078 1.00 96.00 80 GLY A O 1
ATOM 573 N N . ALA A 1 81 ? -7.348 -5.581 -0.919 1.00 96.25 81 ALA A N 1
ATOM 574 C CA . ALA A 1 81 ? -7.335 -5.230 -2.328 1.00 96.25 81 ALA A CA 1
ATOM 575 C C . ALA A 1 81 ? -6.882 -3.782 -2.503 1.00 96.25 81 ALA A C 1
ATOM 577 O O . ALA A 1 81 ? -7.090 -2.953 -1.614 1.00 96.25 81 ALA A O 1
ATOM 578 N N . TYR A 1 82 ? -6.311 -3.464 -3.658 1.00 97.06 82 TYR A N 1
ATOM 579 C CA . TYR A 1 82 ? -5.969 -2.094 -4.026 1.00 97.06 82 TYR A CA 1
ATOM 580 C C . TYR A 1 82 ? -6.486 -1.742 -5.422 1.00 97.06 82 TYR A C 1
ATOM 582 O O . TYR A 1 82 ? -6.773 -2.620 -6.238 1.00 97.06 82 TYR A O 1
ATOM 590 N N . SER A 1 83 ? -6.581 -0.443 -5.687 1.00 95.81 83 SER A N 1
ATOM 591 C CA . SER A 1 83 ? -6.780 0.129 -7.018 1.00 95.81 83 SER A CA 1
ATOM 592 C C . SER A 1 83 ? -5.935 1.385 -7.145 1.00 95.81 83 SER A C 1
ATOM 594 O O . SER A 1 83 ? -5.888 2.193 -6.212 1.00 95.81 83 SER A O 1
ATOM 596 N N . ASN A 1 84 ? -5.324 1.589 -8.310 1.00 95.31 84 ASN A N 1
ATOM 597 C CA . ASN A 1 84 ? -4.726 2.880 -8.630 1.00 95.31 84 ASN A CA 1
ATOM 598 C C . ASN A 1 84 ? -5.806 3.928 -8.959 1.00 95.31 84 ASN A C 1
ATOM 600 O O . ASN A 1 84 ? -6.959 3.591 -9.238 1.00 95.31 84 ASN A O 1
ATOM 604 N N . GLU A 1 85 ? -5.432 5.206 -8.916 1.00 93.75 85 GLU A N 1
ATOM 605 C CA . GLU A 1 85 ? -6.325 6.347 -9.152 1.00 93.75 85 GLU A CA 1
ATOM 606 C C . GLU A 1 85 ? -6.929 6.327 -10.561 1.00 93.75 85 GLU A C 1
ATOM 608 O O . GLU A 1 85 ? -8.121 6.571 -10.730 1.00 93.75 85 GLU A O 1
ATOM 613 N N . ALA A 1 86 ? -6.131 5.945 -11.561 1.00 92.94 86 ALA A N 1
ATOM 614 C CA . ALA A 1 86 ? -6.584 5.796 -12.942 1.00 92.94 86 ALA A CA 1
ATOM 615 C C . ALA A 1 86 ? -7.501 4.577 -13.167 1.00 92.94 86 ALA A C 1
ATOM 617 O O . ALA A 1 86 ? -8.018 4.412 -14.269 1.00 92.94 86 ALA A O 1
ATOM 618 N N . GLN A 1 87 ? -7.669 3.705 -12.163 1.00 91.81 87 GLN A N 1
ATOM 619 C CA . GLN A 1 87 ? -8.427 2.449 -12.241 1.00 91.81 87 GLN A CA 1
ATOM 620 C C . GLN A 1 87 ? -7.982 1.525 -13.387 1.00 91.81 87 GLN A C 1
ATOM 622 O O . GLN A 1 87 ? -8.743 0.705 -13.895 1.00 91.81 87 GLN A O 1
ATOM 627 N N . THR A 1 88 ? -6.723 1.649 -13.800 1.00 91.81 88 THR A N 1
ATOM 628 C CA . THR A 1 88 ? -6.092 0.793 -14.811 1.00 91.81 88 THR A CA 1
ATOM 629 C C . THR A 1 88 ? -5.372 -0.398 -14.188 1.00 91.81 88 THR A C 1
ATOM 631 O O . THR A 1 88 ? -4.976 -1.313 -14.907 1.00 91.81 88 THR A O 1
ATOM 634 N N . ARG A 1 89 ? -5.181 -0.392 -12.862 1.00 91.88 89 ARG A N 1
ATOM 635 C CA . ARG A 1 89 ? -4.546 -1.468 -12.096 1.00 91.88 89 ARG A CA 1
ATOM 636 C C . ARG A 1 89 ? -5.302 -1.710 -10.800 1.00 91.88 89 ARG A C 1
ATOM 638 O O . ARG A 1 89 ? -5.580 -0.772 -10.055 1.00 91.88 89 ARG A O 1
ATOM 645 N N . GLN A 1 90 ? -5.562 -2.979 -10.528 1.00 94.81 90 GLN A N 1
ATOM 646 C CA . GLN A 1 90 ? -6.179 -3.460 -9.302 1.00 94.81 90 GLN A CA 1
ATOM 647 C C . GLN A 1 90 ? -5.678 -4.873 -9.007 1.00 94.81 90 GLN A C 1
ATOM 649 O O . GLN A 1 90 ? -5.368 -5.629 -9.930 1.00 94.81 90 GLN A O 1
ATOM 654 N N . GLY A 1 91 ? -5.633 -5.243 -7.735 1.00 95.19 91 GLY A N 1
ATOM 655 C CA . GLY A 1 91 ? -5.116 -6.543 -7.324 1.00 95.19 91 GLY A CA 1
ATOM 656 C C . GLY A 1 91 ? -5.153 -6.739 -5.817 1.00 95.19 91 GLY A C 1
ATOM 657 O O . GLY A 1 91 ? -5.818 -5.994 -5.094 1.00 95.19 91 GLY A O 1
ATOM 658 N N . GLY A 1 92 ? -4.433 -7.754 -5.351 1.00 96.00 92 GLY A N 1
ATOM 659 C CA . GLY A 1 92 ? -4.220 -8.019 -3.936 1.00 96.00 92 GLY A CA 1
ATOM 660 C C . GLY A 1 92 ? -3.198 -7.061 -3.331 1.00 96.00 92 GLY A C 1
ATOM 661 O O . GLY A 1 92 ? -2.292 -6.581 -4.016 1.00 96.00 92 GLY A O 1
ATOM 662 N N . ALA A 1 93 ? -3.344 -6.795 -2.040 1.00 97.50 93 ALA A N 1
ATOM 663 C CA . ALA A 1 93 ? -2.431 -5.971 -1.265 1.00 97.50 93 ALA A CA 1
ATOM 664 C C . ALA A 1 93 ? -2.042 -6.671 0.038 1.00 97.50 93 ALA A C 1
ATOM 666 O O . ALA A 1 93 ? -2.886 -7.291 0.683 1.00 97.50 93 ALA A O 1
ATOM 667 N N . LEU A 1 94 ? -0.778 -6.523 0.429 1.00 97.31 94 LEU A N 1
ATOM 668 C CA . LEU A 1 94 ? -0.213 -6.984 1.693 1.00 97.31 94 LEU A CA 1
ATOM 669 C C . LEU A 1 94 ? 0.417 -5.814 2.453 1.00 97.31 94 LEU A C 1
ATOM 671 O O . LEU A 1 94 ? 1.038 -4.957 1.825 1.00 97.31 94 LEU A O 1
ATOM 675 N N . LEU A 1 95 ? 0.304 -5.808 3.783 1.00 97.75 95 LEU A N 1
ATOM 676 C CA . LEU A 1 95 ? 1.000 -4.869 4.669 1.00 97.75 95 LEU A CA 1
ATOM 677 C C . LEU A 1 95 ? 1.415 -5.561 5.976 1.00 97.75 95 LEU A C 1
ATOM 679 O O . LEU A 1 95 ? 0.577 -6.101 6.698 1.00 97.75 95 LEU A O 1
ATOM 683 N N . GLY A 1 96 ? 2.711 -5.556 6.287 1.00 96.50 96 GLY A N 1
ATOM 684 C CA . GLY A 1 96 ? 3.261 -6.163 7.502 1.00 96.50 96 GLY A CA 1
ATOM 685 C C . GLY A 1 96 ? 4.665 -6.756 7.308 1.00 96.50 96 GLY A C 1
ATOM 686 O O . GLY A 1 96 ? 5.343 -6.408 6.344 1.00 96.50 96 GLY A O 1
ATOM 687 N N . PRO A 1 97 ? 5.115 -7.648 8.210 1.00 95.81 97 PRO A N 1
ATOM 688 C CA . PRO A 1 97 ? 6.397 -8.347 8.103 1.00 95.81 97 PRO A CA 1
ATOM 689 C C . PRO A 1 97 ? 6.317 -9.489 7.077 1.00 95.81 97 PRO A C 1
ATOM 691 O O . PRO A 1 97 ? 5.962 -10.621 7.412 1.00 95.81 97 PRO A O 1
ATOM 694 N N . ILE A 1 98 ? 6.632 -9.202 5.813 1.00 96.38 98 ILE A N 1
ATOM 695 C CA . ILE A 1 98 ? 6.488 -10.155 4.701 1.00 96.38 98 ILE A CA 1
ATOM 696 C C . ILE A 1 98 ? 7.782 -10.957 4.490 1.00 96.38 98 ILE A C 1
ATOM 698 O O . ILE A 1 98 ? 7.744 -12.160 4.230 1.00 96.38 98 ILE A O 1
ATOM 702 N N . SER A 1 99 ? 8.938 -10.312 4.614 1.00 95.25 99 SER A N 1
ATOM 703 C CA . SER A 1 99 ? 10.249 -10.891 4.318 1.00 95.25 99 SER A CA 1
ATOM 704 C C . SER A 1 99 ? 11.157 -11.062 5.538 1.00 95.25 99 SER A C 1
ATOM 706 O O . SER A 1 99 ? 12.204 -11.699 5.442 1.00 95.25 99 SER A O 1
ATOM 708 N N . GLY A 1 100 ? 10.764 -10.523 6.693 1.00 92.88 100 GLY A N 1
ATOM 709 C CA . GLY A 1 100 ? 11.531 -10.656 7.926 1.00 92.88 100 GLY A CA 1
ATOM 710 C C . GLY A 1 100 ? 10.783 -10.156 9.156 1.00 92.88 100 GLY A C 1
ATOM 711 O O . GLY A 1 100 ? 9.917 -9.286 9.070 1.00 92.88 100 GLY A O 1
ATOM 712 N N . THR A 1 101 ? 11.128 -10.707 10.321 1.00 91.06 101 THR A N 1
ATOM 713 C CA . THR A 1 101 ? 10.533 -10.308 11.603 1.00 91.06 101 THR A CA 1
ATOM 714 C C . THR A 1 101 ? 10.866 -8.854 11.915 1.00 91.06 101 THR A C 1
ATOM 716 O O . THR A 1 101 ? 12.020 -8.444 11.809 1.00 91.06 101 THR A O 1
ATOM 719 N N . GLY A 1 102 ? 9.860 -8.085 12.333 1.00 89.19 102 GLY A N 1
ATOM 720 C CA . GLY A 1 102 ? 10.032 -6.676 12.688 1.00 89.19 102 GLY A CA 1
ATOM 721 C C . GLY A 1 102 ? 10.244 -5.748 11.493 1.00 89.19 102 GLY A C 1
ATOM 722 O O . GLY A 1 102 ? 10.487 -4.569 11.713 1.00 89.19 102 GLY A O 1
ATOM 723 N N . ARG A 1 103 ? 10.144 -6.250 10.253 1.00 93.12 103 ARG A N 1
ATOM 724 C CA . ARG A 1 103 ? 10.081 -5.402 9.060 1.00 93.12 103 ARG A CA 1
ATOM 725 C C . ARG A 1 103 ? 8.656 -4.914 8.852 1.00 93.12 103 ARG A C 1
ATOM 727 O O . ARG A 1 103 ? 7.699 -5.638 9.130 1.00 93.12 103 ARG A O 1
ATOM 734 N N . LEU A 1 104 ? 8.527 -3.701 8.333 1.00 95.38 104 LEU A N 1
ATOM 735 C CA . LEU A 1 104 ? 7.256 -3.172 7.869 1.00 95.38 104 LEU A CA 1
ATOM 736 C C . LEU A 1 104 ? 7.346 -2.989 6.357 1.00 95.38 104 LEU A C 1
ATOM 738 O O . LEU A 1 104 ? 8.142 -2.196 5.856 1.00 95.38 104 LEU A O 1
ATOM 742 N N . GLU A 1 105 ? 6.564 -3.778 5.630 1.00 96.81 105 GLU A N 1
ATOM 743 C CA . GLU A 1 105 ? 6.654 -3.904 4.179 1.00 96.81 105 GLU A CA 1
ATOM 744 C C . GLU A 1 105 ? 5.264 -3.907 3.554 1.00 96.81 105 GLU A C 1
ATOM 746 O O . GLU A 1 105 ? 4.275 -4.273 4.192 1.00 96.81 105 GLU A O 1
ATOM 751 N N . VAL A 1 106 ? 5.199 -3.523 2.286 1.00 97.81 106 VAL A N 1
ATOM 752 C CA . VAL A 1 106 ? 3.985 -3.536 1.472 1.00 97.81 106 VAL A CA 1
ATOM 753 C C . VAL A 1 106 ? 4.249 -4.290 0.176 1.00 97.81 106 VAL A C 1
ATOM 755 O O . VAL A 1 106 ? 5.342 -4.214 -0.387 1.00 97.81 106 VAL A O 1
ATOM 758 N N . ALA A 1 107 ? 3.239 -4.992 -0.326 1.00 97.50 107 ALA A N 1
ATOM 759 C CA . ALA A 1 107 ? 3.262 -5.540 -1.675 1.00 97.50 107 ALA A CA 1
ATOM 760 C C . ALA A 1 107 ? 1.888 -5.419 -2.338 1.00 97.50 107 ALA A C 1
ATOM 762 O O . ALA A 1 107 ? 0.879 -5.766 -1.728 1.00 97.50 107 ALA A O 1
ATOM 763 N N . PHE A 1 108 ? 1.853 -4.976 -3.593 1.00 97.44 108 PHE A N 1
ATOM 764 C CA . PHE A 1 108 ? 0.664 -4.938 -4.446 1.00 97.44 108 PHE A CA 1
ATOM 765 C C . PHE A 1 108 ? 0.864 -5.852 -5.648 1.00 97.44 108 PHE A C 1
ATOM 767 O O . PHE A 1 108 ? 1.933 -5.832 -6.259 1.00 97.44 108 PHE A O 1
ATOM 774 N N . THR A 1 109 ? -0.144 -6.641 -6.009 1.00 95.44 109 THR A N 1
ATOM 775 C CA . THR A 1 109 ? -0.056 -7.584 -7.135 1.00 95.44 109 THR A CA 1
ATOM 776 C C . THR A 1 109 ? -0.363 -6.921 -8.464 1.00 95.44 109 THR A C 1
ATOM 778 O O . THR A 1 109 ? -1.121 -5.970 -8.521 1.00 95.44 109 THR A O 1
ATOM 781 N N . GLN A 1 110 ? 0.195 -7.430 -9.555 1.00 86.69 110 GLN A N 1
ATOM 782 C CA . GLN A 1 110 ? -0.071 -6.912 -10.894 1.00 86.69 110 GLN A CA 1
ATOM 783 C C . GLN A 1 110 ? -1.500 -7.206 -11.365 1.00 86.69 110 GLN A C 1
ATOM 785 O O . GLN A 1 110 ? -2.086 -6.404 -12.090 1.00 86.69 110 GLN A O 1
ATOM 790 N N . ASP A 1 111 ? -2.047 -8.350 -10.956 1.00 77.88 111 ASP A N 1
ATOM 791 C CA . ASP A 1 111 ? -3.407 -8.776 -11.254 1.00 77.88 111 ASP A CA 1
ATOM 792 C C . ASP A 1 111 ? -3.927 -9.759 -10.187 1.00 77.88 111 ASP A C 1
ATOM 794 O O . ASP A 1 111 ? -3.253 -10.055 -9.193 1.00 77.88 111 ASP A O 1
ATOM 798 N N . THR A 1 112 ? -5.153 -10.245 -10.390 1.00 72.44 112 THR A N 1
ATOM 799 C CA . THR A 1 112 ? -5.788 -11.314 -9.603 1.00 72.44 112 THR A CA 1
ATOM 800 C C . THR A 1 112 ? -5.711 -12.676 -10.306 1.00 72.44 112 THR A C 1
ATOM 802 O O . THR A 1 112 ? -6.571 -13.531 -10.090 1.00 72.44 112 THR A O 1
ATOM 805 N N . SER A 1 113 ? -4.762 -12.872 -11.227 1.00 76.88 113 SER A N 1
ATOM 806 C CA . SER A 1 113 ? -4.611 -14.131 -11.959 1.00 76.88 113 SER A CA 1
ATOM 807 C C . SER A 1 113 ? -4.015 -15.229 -11.072 1.00 76.88 113 SER A C 1
ATOM 809 O O . SER A 1 113 ? -3.500 -14.981 -9.982 1.00 76.88 113 SER A O 1
ATOM 811 N N . SER A 1 114 ? -4.031 -16.472 -11.561 1.00 73.69 114 SER A N 1
ATOM 812 C CA . SER A 1 114 ? -3.388 -17.605 -10.880 1.00 73.69 114 SER A CA 1
ATOM 813 C C . SER A 1 114 ? -1.867 -17.450 -10.745 1.00 73.69 114 SER A C 1
ATOM 815 O O . SER A 1 114 ? -1.248 -18.120 -9.921 1.00 73.69 114 SER A O 1
ATOM 817 N N . ASN A 1 115 ? -1.252 -16.571 -11.540 1.00 82.06 115 ASN A N 1
ATOM 818 C CA . ASN A 1 115 ? 0.171 -16.264 -11.481 1.00 82.06 115 ASN A CA 1
ATOM 819 C C . ASN A 1 115 ? 0.381 -14.946 -10.743 1.00 82.06 115 ASN A C 1
ATOM 821 O O . ASN A 1 115 ? 0.864 -13.976 -11.323 1.00 82.06 115 ASN A O 1
ATOM 825 N N . VAL A 1 116 ? 0.030 -14.935 -9.456 1.00 83.25 116 VAL A N 1
ATOM 826 C CA . VAL A 1 116 ? 0.186 -13.753 -8.611 1.00 83.25 116 VAL A CA 1
ATOM 827 C C . VAL A 1 116 ? 1.644 -13.305 -8.604 1.00 83.25 116 VAL A C 1
ATOM 829 O O . VAL A 1 116 ? 2.537 -14.040 -8.168 1.00 83.25 116 VAL A O 1
ATOM 832 N N . ARG A 1 117 ? 1.870 -12.089 -9.097 1.00 88.25 117 ARG A N 1
ATOM 833 C CA . ARG A 1 117 ? 3.171 -11.425 -9.121 1.00 88.25 117 ARG A CA 1
ATOM 834 C C . ARG A 1 117 ? 3.035 -10.033 -8.530 1.00 88.25 117 ARG A C 1
ATOM 836 O O . ARG A 1 117 ? 2.050 -9.361 -8.835 1.00 88.25 117 ARG A O 1
ATOM 843 N N . PRO A 1 118 ? 3.982 -9.587 -7.698 1.00 90.56 118 PRO A N 1
ATOM 844 C CA . PRO A 1 118 ? 4.003 -8.206 -7.257 1.00 90.56 118 PRO A CA 1
ATOM 845 C C . PRO A 1 118 ? 4.261 -7.273 -8.447 1.00 90.56 118 PRO A C 1
ATOM 847 O O . PRO A 1 118 ? 5.040 -7.600 -9.340 1.00 90.56 118 PRO A O 1
ATOM 850 N N . TYR A 1 119 ? 3.593 -6.125 -8.442 1.00 93.50 119 TYR A N 1
ATOM 851 C CA . TYR A 1 119 ? 3.831 -4.970 -9.314 1.00 93.50 119 TYR A CA 1
ATOM 852 C C . TYR A 1 119 ? 4.535 -3.844 -8.546 1.00 93.50 119 TYR A C 1
ATOM 854 O O . TYR A 1 119 ? 5.284 -3.071 -9.134 1.00 93.50 119 TYR A O 1
ATOM 862 N N . LEU A 1 120 ? 4.255 -3.724 -7.248 1.00 96.56 120 LEU A N 1
ATOM 863 C CA . LEU A 1 120 ? 4.858 -2.739 -6.364 1.00 96.56 120 LEU A CA 1
ATOM 864 C C . LEU A 1 120 ? 5.221 -3.442 -5.068 1.00 96.56 120 LEU A C 1
ATOM 866 O O . LEU A 1 120 ? 4.399 -4.154 -4.493 1.00 96.56 120 LEU A O 1
ATOM 870 N N . VAL A 1 121 ? 6.444 -3.230 -4.605 1.00 96.69 121 VAL A N 1
ATOM 871 C CA . VAL A 1 121 ? 6.928 -3.707 -3.309 1.00 96.69 121 VAL A CA 1
ATOM 872 C C . VAL A 1 121 ? 7.632 -2.570 -2.610 1.00 96.69 121 VAL A C 1
ATOM 874 O O . VAL A 1 121 ? 8.414 -1.862 -3.235 1.00 96.69 121 VAL A O 1
ATOM 877 N N . GLY A 1 122 ? 7.344 -2.378 -1.332 1.00 95.88 122 GLY A N 1
ATOM 878 C CA . GLY A 1 122 ? 7.915 -1.291 -0.556 1.00 95.88 122 GLY A CA 1
ATOM 879 C C . GLY A 1 122 ? 8.377 -1.746 0.811 1.00 95.88 122 GLY A C 1
ATOM 880 O O . GLY A 1 122 ? 7.815 -2.669 1.400 1.00 95.88 122 GLY A O 1
ATOM 881 N N . GLN A 1 123 ? 9.394 -1.063 1.316 1.00 95.81 123 GLN A N 1
ATOM 882 C CA . GLN A 1 123 ? 9.900 -1.226 2.666 1.00 95.81 123 GLN A CA 1
ATOM 883 C C . GLN A 1 123 ? 9.912 0.128 3.366 1.00 95.81 123 GLN A C 1
ATOM 885 O O . GLN A 1 123 ? 10.384 1.120 2.806 1.00 95.81 123 GLN A O 1
ATOM 890 N N . ASP A 1 124 ? 9.404 0.145 4.592 1.00 93.75 124 ASP A N 1
ATOM 891 C CA . ASP A 1 124 ? 9.487 1.305 5.459 1.00 93.75 124 ASP A CA 1
ATOM 892 C C . ASP A 1 124 ? 10.948 1.580 5.863 1.00 93.75 124 ASP A C 1
ATOM 894 O O . ASP A 1 124 ? 11.754 0.659 6.029 1.00 93.75 124 ASP A O 1
ATOM 898 N N . SER A 1 125 ? 11.304 2.857 5.980 1.00 87.38 125 SER A N 1
ATOM 899 C CA . SER A 1 125 ? 12.689 3.273 6.224 1.00 87.38 125 SER A CA 1
ATOM 900 C C . SER A 1 125 ? 13.205 2.976 7.638 1.00 87.38 125 SER A C 1
ATOM 902 O O . SER A 1 125 ? 14.406 2.754 7.801 1.00 87.38 125 SER A O 1
ATOM 904 N N . ASP A 1 126 ? 12.330 2.922 8.643 1.00 90.25 126 ASP A N 1
ATOM 905 C CA . ASP A 1 126 ? 12.688 2.632 10.038 1.00 90.25 126 ASP A CA 1
ATOM 906 C C . ASP A 1 126 ? 11.965 1.396 10.608 1.00 90.25 126 ASP A C 1
ATOM 908 O O . ASP A 1 126 ? 12.253 0.952 11.724 1.00 90.25 126 ASP A O 1
ATOM 912 N N . ASN A 1 127 ? 11.126 0.759 9.786 1.00 91.12 127 ASN A N 1
ATOM 913 C CA . ASN A 1 127 ? 10.277 -0.385 10.113 1.00 91.12 127 ASN A CA 1
ATOM 914 C C . ASN A 1 127 ? 9.203 -0.068 11.166 1.00 91.12 127 ASN A C 1
ATOM 916 O O . ASN A 1 127 ? 8.728 -0.973 11.861 1.00 91.12 127 ASN A O 1
ATOM 920 N N . GLN A 1 128 ? 8.804 1.195 11.294 1.00 92.69 128 GLN A N 1
ATOM 921 C CA . GLN A 1 128 ? 7.765 1.639 12.213 1.00 92.69 128 GLN A CA 1
ATOM 922 C C . GLN A 1 128 ? 6.715 2.472 11.478 1.00 92.69 128 GLN A C 1
ATOM 924 O O . GLN A 1 128 ? 6.973 3.123 10.475 1.00 92.69 128 GLN A O 1
ATOM 929 N N . LEU A 1 129 ? 5.481 2.457 11.987 1.00 94.25 129 LEU A N 1
ATOM 930 C CA . LEU A 1 129 ? 4.491 3.422 11.522 1.00 94.25 129 LEU A CA 1
ATOM 931 C C . LEU A 1 129 ? 4.789 4.783 12.150 1.00 94.25 129 LEU A C 1
ATOM 933 O O . LEU A 1 129 ? 4.805 4.920 13.375 1.00 94.25 129 LEU A O 1
ATOM 937 N N . GLY A 1 130 ? 4.950 5.797 11.309 1.00 94.31 130 GLY A N 1
ATOM 938 C CA . GLY A 1 130 ? 4.969 7.190 11.727 1.00 94.31 130 GLY A CA 1
ATOM 939 C C . GLY A 1 130 ? 3.561 7.760 11.928 1.00 94.31 130 GLY A C 1
ATOM 940 O O . GLY A 1 130 ? 2.549 7.054 11.892 1.00 94.31 130 GLY A O 1
ATOM 941 N N . SER A 1 131 ? 3.485 9.089 12.063 1.00 94.50 131 SER A N 1
ATOM 942 C CA . SER A 1 131 ? 2.223 9.836 11.999 1.00 94.50 131 SER A CA 1
ATOM 943 C C . SER A 1 131 ? 2.306 11.009 11.017 1.00 94.50 131 SER A C 1
ATOM 945 O O . SER A 1 131 ? 3.316 11.710 10.953 1.00 94.50 131 SER A O 1
ATOM 947 N N . TYR A 1 132 ? 1.232 11.250 10.268 1.00 94.75 132 TYR A N 1
ATOM 948 C CA . TYR A 1 132 ? 1.052 12.426 9.423 1.00 94.75 132 TYR A CA 1
ATOM 949 C C . TYR A 1 132 ? -0.355 12.988 9.613 1.00 94.75 132 TYR A C 1
ATOM 951 O O . TYR A 1 132 ? -1.337 12.297 9.372 1.00 94.75 132 TYR A O 1
ATOM 959 N N . GLN A 1 133 ? -0.461 14.238 10.076 1.00 95.44 133 GLN A N 1
ATOM 960 C CA . GLN A 1 133 ? -1.747 14.880 10.396 1.00 95.44 133 GLN A CA 1
ATOM 961 C C . GLN A 1 133 ? -2.640 14.041 11.342 1.00 95.44 133 GLN A C 1
ATOM 963 O O . GLN A 1 133 ? -3.860 14.045 11.224 1.00 95.44 133 GLN A O 1
ATOM 968 N N . GLY A 1 134 ? -2.036 13.297 12.277 1.00 94.75 134 GLY A N 1
ATOM 969 C CA . GLY A 1 134 ? -2.757 12.416 13.206 1.00 94.75 134 GLY A CA 1
ATOM 970 C C . GLY A 1 134 ? -3.114 11.035 12.642 1.00 94.75 134 GLY A C 1
ATOM 971 O O . GLY A 1 134 ? -3.624 10.198 13.382 1.00 94.75 134 GLY A O 1
ATOM 972 N N . HIS A 1 135 ? -2.799 10.766 11.375 1.00 95.62 135 HIS A N 1
ATOM 973 C CA . HIS A 1 135 ? -3.007 9.474 10.726 1.00 95.62 135 HIS A CA 1
ATOM 974 C C . HIS A 1 135 ? -1.741 8.611 10.774 1.00 95.62 135 HIS A C 1
ATOM 976 O O . HIS A 1 135 ? -0.649 9.151 10.573 1.00 95.62 135 HIS A O 1
ATOM 982 N N . PRO A 1 136 ? -1.846 7.291 11.008 1.00 96.12 136 PRO A N 1
ATOM 983 C CA . PRO A 1 136 ? -0.727 6.375 10.820 1.00 96.12 136 PRO A CA 1
ATOM 984 C C . PRO A 1 136 ? -0.200 6.421 9.385 1.00 96.12 136 PRO A C 1
ATOM 986 O O . PRO A 1 136 ? -0.976 6.478 8.426 1.00 96.12 136 PRO A O 1
ATOM 989 N N . ILE A 1 137 ? 1.124 6.395 9.247 1.00 95.75 137 ILE A N 1
ATOM 990 C CA . ILE A 1 137 ? 1.806 6.457 7.955 1.00 95.75 137 ILE A CA 1
ATOM 991 C C . ILE A 1 137 ? 2.934 5.434 7.884 1.00 95.75 137 ILE A C 1
ATOM 993 O O . ILE A 1 137 ? 3.718 5.300 8.816 1.00 95.75 137 ILE A O 1
ATOM 997 N N . PHE A 1 138 ? 3.024 4.762 6.745 1.00 95.56 138 PHE A N 1
ATOM 998 C CA . PHE A 1 138 ? 4.210 4.054 6.279 1.00 95.56 138 PHE A CA 1
ATOM 999 C C . PHE A 1 138 ? 4.943 4.970 5.300 1.00 95.56 138 PHE A C 1
ATOM 1001 O O . PHE A 1 138 ? 4.312 5.560 4.413 1.00 95.56 138 PHE A O 1
ATOM 1008 N N . ALA A 1 139 ? 6.257 5.098 5.444 1.00 94.25 139 ALA A N 1
ATOM 1009 C CA . ALA A 1 139 ? 7.070 5.969 4.610 1.00 94.25 139 ALA A CA 1
ATOM 1010 C C . ALA A 1 139 ? 8.445 5.344 4.347 1.00 94.25 139 ALA A C 1
ATOM 1012 O O . ALA A 1 139 ? 9.252 5.123 5.251 1.00 94.25 139 ALA A O 1
ATOM 1013 N N . GLY A 1 140 ? 8.746 5.100 3.075 1.00 93.62 140 GLY A N 1
ATOM 1014 C CA . GLY A 1 140 ? 9.991 4.439 2.717 1.00 93.62 140 GLY A CA 1
ATOM 1015 C C . GLY A 1 140 ? 10.257 4.407 1.223 1.00 93.62 140 GLY A C 1
ATOM 1016 O O . GLY A 1 140 ? 9.899 5.332 0.492 1.00 93.62 140 GLY A O 1
ATOM 1017 N N . LEU A 1 141 ? 10.921 3.341 0.788 1.00 93.56 141 LEU A N 1
ATOM 1018 C CA . LEU A 1 141 ? 11.250 3.096 -0.612 1.00 93.56 141 LEU A CA 1
ATOM 1019 C C . LEU A 1 141 ? 10.344 2.019 -1.186 1.00 93.56 141 LEU A C 1
ATOM 1021 O O . LEU A 1 141 ? 10.041 1.037 -0.509 1.00 93.56 141 LEU A O 1
ATOM 1025 N N . ALA A 1 142 ? 9.981 2.161 -2.455 1.00 95.62 142 ALA A N 1
ATOM 1026 C CA . ALA A 1 142 ? 9.344 1.100 -3.215 1.00 95.62 142 ALA A CA 1
ATOM 1027 C C . ALA A 1 142 ? 9.993 0.900 -4.580 1.00 95.62 142 ALA A C 1
ATOM 1029 O O . ALA A 1 142 ? 10.577 1.821 -5.153 1.00 95.62 142 ALA A O 1
ATOM 1030 N N . GLY A 1 143 ? 9.870 -0.319 -5.092 1.00 94.94 143 GLY A N 1
ATOM 1031 C CA . GLY A 1 143 ? 10.203 -0.687 -6.455 1.00 94.94 143 GLY A CA 1
ATOM 1032 C C . GLY A 1 143 ? 8.945 -1.036 -7.239 1.00 94.94 143 GLY A C 1
ATOM 1033 O O . GLY A 1 143 ? 8.087 -1.764 -6.732 1.00 94.94 143 GLY A O 1
ATOM 1034 N N . ILE A 1 144 ? 8.854 -0.546 -8.474 1.00 95.25 144 ILE A N 1
ATOM 1035 C CA . ILE A 1 144 ? 7.880 -1.033 -9.455 1.00 95.25 144 ILE A CA 1
ATOM 1036 C C . ILE A 1 144 ? 8.520 -2.176 -10.227 1.00 95.25 144 ILE A C 1
ATOM 1038 O O . ILE A 1 144 ? 9.659 -2.062 -10.673 1.00 95.25 144 ILE A O 1
ATOM 1042 N N . THR A 1 145 ? 7.794 -3.270 -10.405 1.00 94.19 145 THR A N 1
ATOM 1043 C CA . THR A 1 145 ? 8.273 -4.477 -11.075 1.00 94.19 145 THR A CA 1
ATOM 1044 C C . THR A 1 145 ? 7.507 -4.760 -12.359 1.00 94.19 145 THR A C 1
ATOM 1046 O O . THR A 1 145 ? 6.325 -4.431 -12.498 1.00 94.19 145 THR A O 1
ATOM 1049 N N . ASP A 1 146 ? 8.189 -5.380 -13.318 1.00 91.31 146 ASP A N 1
ATOM 1050 C CA . ASP A 1 146 ? 7.556 -5.946 -14.505 1.00 91.31 146 ASP A CA 1
ATOM 1051 C C . ASP A 1 146 ? 6.904 -7.313 -14.216 1.00 91.31 146 ASP A C 1
ATOM 1053 O O . ASP A 1 146 ? 6.982 -7.864 -13.116 1.00 91.31 146 ASP A O 1
ATOM 1057 N N . ALA A 1 147 ? 6.286 -7.900 -15.245 1.00 87.88 147 ALA A N 1
ATOM 1058 C CA . ALA A 1 147 ? 5.673 -9.226 -15.154 1.00 87.88 147 ALA A CA 1
ATOM 1059 C C . ALA A 1 147 ? 6.685 -10.373 -14.962 1.00 87.88 147 ALA A C 1
ATOM 1061 O O . ALA A 1 147 ? 6.295 -11.495 -14.642 1.00 87.88 147 ALA A O 1
ATOM 1062 N N . ALA A 1 148 ? 7.981 -10.137 -15.158 1.00 87.88 148 ALA A N 1
ATOM 1063 C CA . ALA A 1 148 ? 9.031 -11.105 -14.865 1.00 87.88 148 ALA A CA 1
ATOM 1064 C C . ALA A 1 148 ? 9.562 -10.974 -13.422 1.00 87.88 148 ALA A C 1
ATOM 1066 O O . ALA A 1 148 ? 10.217 -11.902 -12.951 1.00 87.88 148 ALA A O 1
ATOM 1067 N N . GLY A 1 149 ? 9.202 -9.907 -12.698 1.00 87.44 149 GLY A N 1
ATOM 1068 C CA . GLY A 1 149 ? 9.691 -9.588 -11.352 1.00 87.44 149 GLY A CA 1
ATOM 1069 C C . GLY A 1 149 ? 10.931 -8.686 -11.347 1.00 87.44 149 GLY A C 1
ATOM 1070 O O . GLY A 1 149 ? 11.480 -8.398 -10.283 1.00 87.44 149 GLY A O 1
ATOM 1071 N N . ASN A 1 150 ? 11.382 -8.211 -12.510 1.00 91.50 150 ASN A N 1
ATOM 1072 C CA . ASN A 1 150 ? 12.499 -7.274 -12.579 1.00 91.50 150 ASN A CA 1
ATOM 1073 C C . ASN A 1 150 ? 12.042 -5.906 -12.077 1.00 91.50 150 ASN A C 1
ATOM 1075 O O . ASN A 1 150 ? 10.977 -5.428 -12.466 1.00 91.50 150 ASN A O 1
ATOM 1079 N N . VAL A 1 151 ? 12.858 -5.260 -11.245 1.00 93.44 151 VAL A N 1
ATOM 1080 C CA . VAL A 1 151 ? 12.604 -3.887 -10.793 1.00 93.44 151 VAL A CA 1
ATOM 1081 C C . VAL A 1 151 ? 12.857 -2.935 -11.964 1.00 93.44 151 VAL A C 1
ATOM 1083 O O . VAL A 1 151 ? 13.968 -2.876 -12.484 1.00 93.44 151 VAL A O 1
ATOM 1086 N N . LEU A 1 152 ? 11.818 -2.215 -12.382 1.00 93.12 152 LEU A N 1
ATOM 1087 C CA . LEU A 1 152 ? 11.850 -1.222 -13.457 1.00 93.12 152 LEU A CA 1
ATOM 1088 C C . LEU A 1 152 ? 12.257 0.159 -12.945 1.00 93.12 152 LEU A C 1
ATOM 1090 O O . LEU A 1 152 ? 13.031 0.845 -13.602 1.00 93.12 152 LEU A O 1
ATOM 1094 N N . SER A 1 153 ? 11.739 0.544 -11.779 1.00 93.44 153 SER A N 1
ATOM 1095 C CA . SER A 1 153 ? 12.004 1.830 -11.136 1.00 93.44 153 SER A CA 1
ATOM 1096 C C . SER A 1 153 ? 12.046 1.673 -9.620 1.00 93.44 153 SER A C 1
ATOM 1098 O O . SER A 1 153 ? 11.462 0.744 -9.057 1.00 93.44 153 SER A O 1
ATOM 1100 N N . THR A 1 154 ? 12.772 2.559 -8.938 1.00 93.31 154 THR A N 1
ATOM 1101 C CA . THR A 1 154 ? 12.817 2.655 -7.470 1.00 93.31 154 THR A CA 1
ATOM 1102 C C . THR A 1 154 ? 12.572 4.099 -7.077 1.00 93.31 154 THR A C 1
ATOM 1104 O O . THR A 1 154 ? 13.128 5.001 -7.687 1.00 93.31 154 THR A O 1
ATOM 1107 N N . GLY A 1 155 ? 11.738 4.318 -6.069 1.00 92.81 155 GLY A N 1
ATOM 1108 C CA . GLY A 1 155 ? 11.297 5.654 -5.698 1.00 92.81 155 GLY A CA 1
ATOM 1109 C C . GLY A 1 155 ? 10.804 5.736 -4.266 1.00 92.81 155 GLY A C 1
ATOM 1110 O O . GLY A 1 155 ? 10.718 4.730 -3.555 1.00 92.81 155 GLY A O 1
ATOM 1111 N N . ALA A 1 156 ? 10.474 6.950 -3.845 1.00 94.00 156 ALA A N 1
ATOM 1112 C CA . ALA A 1 156 ? 9.845 7.192 -2.563 1.00 94.00 156 ALA A CA 1
ATOM 1113 C C . ALA A 1 156 ? 8.387 6.731 -2.589 1.00 94.00 156 ALA A C 1
ATOM 1115 O O . ALA A 1 156 ? 7.674 6.889 -3.582 1.00 94.00 156 ALA A O 1
ATOM 1116 N N . PHE A 1 157 ? 7.946 6.160 -1.475 1.00 95.44 157 PHE A N 1
ATOM 1117 C CA . PHE A 1 157 ? 6.616 5.595 -1.341 1.00 95.44 157 PHE A CA 1
ATOM 1118 C C . PHE A 1 157 ? 6.017 5.922 0.019 1.00 95.44 157 PHE A C 1
ATOM 1120 O O . PHE A 1 157 ? 6.691 5.877 1.052 1.00 95.44 157 PHE A O 1
ATOM 1127 N N . VAL A 1 158 ? 4.728 6.240 0.008 1.00 96.69 158 VAL A N 1
ATOM 1128 C CA . VAL A 1 158 ? 3.956 6.576 1.200 1.00 96.69 158 VAL A CA 1
ATOM 1129 C C . VAL A 1 158 ? 2.647 5.805 1.198 1.00 96.69 158 VAL A C 1
ATOM 1131 O O . VAL A 1 158 ? 2.026 5.642 0.152 1.00 96.69 158 VAL A O 1
ATOM 1134 N N . LEU A 1 159 ? 2.213 5.407 2.390 1.00 97.75 159 LEU A N 1
ATOM 1135 C CA . LEU A 1 159 ? 0.904 4.839 2.692 1.00 97.75 159 LEU A CA 1
ATOM 1136 C C . LEU A 1 159 ? 0.314 5.588 3.898 1.00 97.75 159 LEU A C 1
ATOM 1138 O O . LEU A 1 159 ? 0.951 5.627 4.944 1.00 97.75 159 LEU A O 1
ATOM 1142 N N . VAL A 1 160 ? -0.887 6.161 3.791 1.00 98.00 160 VAL A N 1
ATOM 1143 C CA . VAL A 1 160 ? -1.560 6.899 4.883 1.00 98.00 160 VAL A CA 1
ATOM 1144 C C . VAL A 1 160 ? -2.909 6.268 5.202 1.00 98.00 160 VAL A C 1
ATOM 1146 O O . VAL A 1 160 ? -3.749 6.128 4.313 1.00 98.00 160 VAL A O 1
ATOM 1149 N N . GLN A 1 161 ? -3.142 5.927 6.469 1.00 98.00 161 GLN A N 1
ATOM 1150 C CA . GLN A 1 161 ? -4.396 5.330 6.928 1.00 98.00 161 GLN A CA 1
ATOM 1151 C C . GLN A 1 161 ? -5.436 6.396 7.281 1.00 98.00 161 GLN A C 1
ATOM 1153 O O . GLN A 1 161 ? -5.237 7.196 8.193 1.00 98.00 161 GLN A O 1
ATOM 1158 N N . VAL A 1 162 ? -6.599 6.364 6.634 1.00 97.69 162 VAL A N 1
ATOM 1159 C CA . VAL A 1 162 ? -7.705 7.301 6.926 1.00 97.69 162 VAL A CA 1
ATOM 1160 C C . VAL A 1 162 ? -8.857 6.669 7.695 1.00 97.69 162 VAL A C 1
ATOM 1162 O O . VAL A 1 162 ? -9.688 7.379 8.250 1.00 97.69 162 VAL A O 1
ATOM 1165 N N . SER A 1 163 ? -8.908 5.340 7.742 1.00 96.88 163 SER A N 1
ATOM 1166 C CA . SER A 1 163 ? -9.879 4.585 8.527 1.00 96.88 163 SER A CA 1
ATOM 1167 C C . SER A 1 163 ? -9.249 3.283 8.997 1.00 96.88 163 SER A C 1
ATOM 1169 O O . SER A 1 163 ? -8.517 2.654 8.236 1.00 96.88 163 SER A O 1
ATOM 1171 N N . THR A 1 164 ? -9.571 2.865 10.219 1.00 95.31 164 THR A N 1
ATOM 1172 C CA . THR A 1 164 ? -9.232 1.543 10.772 1.00 95.31 164 THR A CA 1
ATOM 1173 C C . THR A 1 164 ? -10.314 0.498 10.498 1.00 95.31 164 THR A C 1
ATOM 1175 O O . THR A 1 164 ? -10.171 -0.662 10.869 1.00 95.31 164 THR A O 1
ATOM 1178 N N . GLU A 1 165 ? -11.421 0.905 9.877 1.00 93.25 165 GLU A N 1
ATOM 1179 C CA . GLU A 1 165 ? -12.606 0.077 9.682 1.00 93.25 165 GLU A CA 1
ATOM 1180 C C . GLU A 1 165 ? -12.900 -0.142 8.199 1.00 93.25 165 GLU A C 1
ATOM 1182 O O . GLU A 1 165 ? -12.683 0.739 7.355 1.00 93.25 165 GLU A O 1
ATOM 1187 N N . LYS A 1 166 ? -13.463 -1.315 7.891 1.00 92.31 166 LYS A N 1
ATOM 1188 C CA . LYS A 1 166 ? -14.039 -1.599 6.578 1.00 92.31 166 LYS A CA 1
ATOM 1189 C C . LYS A 1 166 ? -15.264 -0.699 6.362 1.00 92.31 166 LYS A C 1
ATOM 1191 O O . LYS A 1 166 ? -16.209 -0.777 7.148 1.00 92.31 166 LYS A O 1
ATOM 1196 N N . PRO A 1 167 ? -15.314 0.097 5.282 1.00 94.06 167 PRO A N 1
ATOM 1197 C CA . PRO A 1 167 ? -16.478 0.928 5.000 1.00 94.06 167 PRO A CA 1
ATOM 1198 C C . PRO A 1 167 ? -17.741 0.076 4.799 1.00 94.06 167 PRO A C 1
ATOM 1200 O O . PRO A 1 167 ? -17.721 -0.919 4.075 1.00 94.06 167 PRO A O 1
ATOM 1203 N N . ALA A 1 168 ? -18.857 0.484 5.410 1.00 94.38 168 ALA A N 1
ATOM 1204 C CA . ALA A 1 168 ? -20.123 -0.255 5.340 1.00 94.38 168 ALA A CA 1
ATOM 1205 C C . ALA A 1 168 ? -20.827 -0.156 3.972 1.00 94.38 168 ALA A C 1
ATOM 1207 O O . ALA A 1 168 ? -21.713 -0.953 3.669 1.00 94.38 168 ALA A O 1
ATOM 1208 N N . THR A 1 169 ? -20.463 0.833 3.149 1.00 95.88 169 THR A N 1
ATOM 1209 C CA . THR A 1 169 ? -21.075 1.080 1.837 1.00 95.88 169 THR A CA 1
ATOM 1210 C C . THR A 1 169 ? -20.018 1.422 0.792 1.00 95.88 169 THR A C 1
ATOM 1212 O O . THR A 1 169 ? -18.965 1.972 1.119 1.00 95.88 169 THR A O 1
ATOM 1215 N N . ALA A 1 170 ? -20.330 1.167 -0.482 1.00 93.38 170 ALA A N 1
ATOM 1216 C CA . ALA A 1 170 ? -19.465 1.540 -1.602 1.00 93.38 170 ALA A CA 1
ATOM 1217 C C . ALA A 1 170 ? -19.226 3.061 -1.681 1.00 93.38 170 ALA A C 1
ATOM 1219 O O . ALA A 1 170 ? -18.117 3.497 -1.974 1.00 93.38 170 ALA A O 1
ATOM 1220 N N . GLN A 1 171 ? -20.239 3.874 -1.353 1.0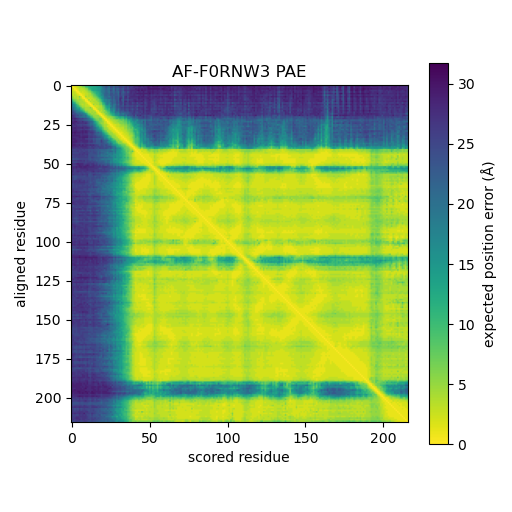0 96.00 171 GLN A N 1
ATOM 1221 C CA . GLN A 1 171 ? -20.121 5.336 -1.299 1.00 96.00 171 GLN A CA 1
ATOM 1222 C C . GLN A 1 171 ? -19.108 5.778 -0.231 1.00 96.00 171 GLN A C 1
ATOM 1224 O O . GLN A 1 171 ? -18.234 6.597 -0.507 1.00 96.00 171 GLN A O 1
ATOM 1229 N N . ALA A 1 172 ? -19.210 5.225 0.984 1.00 95.62 172 ALA A N 1
ATOM 1230 C CA . ALA A 1 172 ? -18.280 5.526 2.071 1.00 95.62 172 ALA A CA 1
ATOM 1231 C C . ALA A 1 172 ? -16.859 5.059 1.734 1.00 95.62 172 ALA A C 1
ATOM 1233 O O . ALA A 1 172 ? -15.894 5.762 2.025 1.00 95.62 172 ALA A O 1
ATOM 1234 N N . GLN A 1 173 ? -16.734 3.906 1.071 1.00 95.00 173 GLN A N 1
ATOM 1235 C CA . GLN A 1 173 ? -15.454 3.418 0.576 1.00 95.00 173 GLN A CA 1
ATOM 1236 C C . GLN A 1 173 ? -14.835 4.389 -0.428 1.00 95.00 173 GLN A C 1
ATOM 1238 O O . GLN A 1 173 ? -13.696 4.795 -0.228 1.00 95.00 173 GLN A O 1
ATOM 1243 N N . ALA A 1 174 ? -15.573 4.803 -1.459 1.00 93.62 174 ALA A N 1
ATOM 1244 C CA . ALA A 1 174 ? -15.067 5.733 -2.465 1.00 93.62 174 ALA A CA 1
ATOM 1245 C C . ALA A 1 174 ? -14.624 7.072 -1.847 1.00 93.62 174 ALA A C 1
ATOM 1247 O O . ALA A 1 174 ? -13.556 7.578 -2.183 1.00 93.62 174 ALA A O 1
ATOM 1248 N N . ALA A 1 175 ? -15.399 7.611 -0.898 1.00 96.25 175 ALA A N 1
ATOM 1249 C CA . ALA A 1 175 ? -15.057 8.852 -0.201 1.00 96.25 175 ALA A CA 1
ATOM 1250 C C . ALA A 1 175 ? -13.764 8.723 0.623 1.00 96.25 175 ALA A C 1
ATOM 1252 O O . ALA A 1 175 ? -12.876 9.570 0.519 1.00 96.25 175 ALA A O 1
ATOM 1253 N N . LEU A 1 176 ? -13.626 7.643 1.401 1.00 96.31 176 LEU A N 1
ATOM 1254 C CA . LEU A 1 176 ? -12.412 7.386 2.177 1.00 96.31 176 LEU A CA 1
ATOM 1255 C C . LEU A 1 176 ? -11.207 7.142 1.265 1.00 96.31 176 LEU A C 1
ATOM 1257 O O . LEU A 1 176 ? -10.137 7.669 1.537 1.00 96.31 176 LEU A O 1
ATOM 1261 N N . GLN A 1 177 ? -11.367 6.409 0.162 1.00 95.06 177 GLN A N 1
ATOM 1262 C CA . GLN A 1 177 ? -10.289 6.192 -0.807 1.00 95.06 177 GLN A CA 1
ATOM 1263 C C . GLN A 1 177 ? -9.804 7.517 -1.415 1.00 95.06 177 GLN A C 1
ATOM 1265 O O . GLN A 1 177 ? -8.603 7.760 -1.456 1.00 95.06 177 GLN A O 1
ATOM 1270 N N . GLN A 1 178 ? -10.712 8.415 -1.810 1.00 95.44 178 GLN A N 1
ATOM 1271 C CA . GLN A 1 178 ? -10.343 9.744 -2.313 1.00 95.44 178 GLN A CA 1
ATOM 1272 C C . GLN A 1 178 ? -9.574 10.569 -1.273 1.00 95.44 178 GLN A C 1
ATOM 1274 O O . GLN A 1 178 ? -8.541 11.157 -1.596 1.00 95.44 178 GLN A O 1
ATOM 1279 N N . GLN A 1 179 ? -10.041 10.586 -0.020 1.00 96.81 179 GLN A N 1
ATOM 1280 C CA . GLN A 1 179 ? -9.345 11.269 1.073 1.00 96.81 179 GLN A CA 1
ATOM 1281 C C . GLN A 1 179 ? -7.947 10.683 1.306 1.00 96.81 179 GLN A C 1
ATOM 1283 O O . GLN A 1 179 ? -6.981 11.430 1.470 1.00 96.81 179 GLN A O 1
ATOM 1288 N N . ALA A 1 180 ? -7.831 9.355 1.303 1.00 95.50 180 ALA A N 1
ATOM 1289 C CA . ALA A 1 180 ? -6.570 8.667 1.525 1.00 95.50 180 ALA A CA 1
ATOM 1290 C C . ALA A 1 180 ? -5.555 8.988 0.422 1.00 95.50 180 ALA A C 1
ATOM 1292 O O . ALA A 1 180 ? -4.412 9.330 0.725 1.00 95.50 180 ALA A O 1
ATOM 1293 N N . ASN A 1 181 ? -5.984 8.948 -0.844 1.00 94.00 181 ASN A N 1
ATOM 1294 C CA . ASN A 1 181 ? -5.146 9.300 -1.993 1.00 94.00 181 ASN A CA 1
ATOM 1295 C C . ASN A 1 181 ? -4.632 10.734 -1.874 1.00 94.00 181 ASN A C 1
ATOM 1297 O O . ASN A 1 181 ? -3.442 10.979 -2.056 1.00 94.00 181 ASN A O 1
ATOM 1301 N N . HIS A 1 182 ? -5.519 11.671 -1.525 1.00 95.75 182 HIS A N 1
ATOM 1302 C CA . HIS A 1 182 ? -5.157 13.073 -1.361 1.00 95.75 182 HIS A CA 1
ATOM 1303 C C . HIS A 1 182 ? -4.082 13.270 -0.282 1.00 95.75 182 HIS A C 1
ATOM 1305 O O . HIS A 1 182 ? -3.087 13.948 -0.530 1.00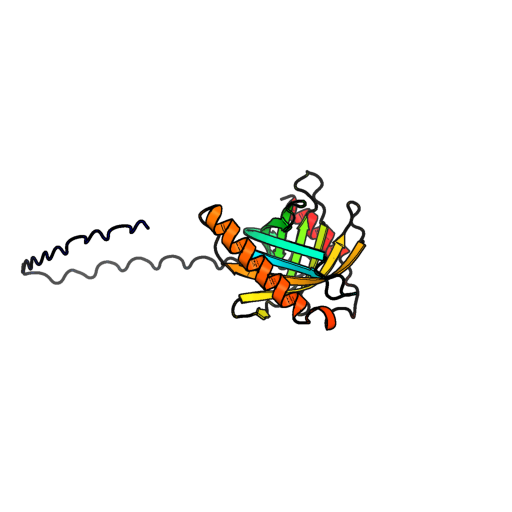 95.75 182 HIS A O 1
ATOM 1311 N N . LEU A 1 183 ? -4.240 12.646 0.891 1.00 96.50 183 LEU A N 1
ATOM 1312 C CA . LEU A 1 183 ? -3.267 12.754 1.984 1.00 96.50 183 LEU A CA 1
ATOM 1313 C C . LEU A 1 183 ? -1.925 12.098 1.645 1.00 96.50 183 LEU A C 1
ATOM 1315 O O . LEU A 1 183 ? -0.878 12.664 1.961 1.00 96.50 183 LEU A O 1
ATOM 1319 N N . ALA A 1 184 ? -1.937 10.935 0.989 1.00 96.44 184 ALA A N 1
ATOM 1320 C CA . ALA A 1 184 ? -0.713 10.262 0.562 1.00 96.44 184 ALA A CA 1
ATOM 1321 C C . ALA A 1 184 ? 0.058 11.097 -0.471 1.00 96.44 184 ALA A C 1
ATOM 1323 O O . ALA A 1 184 ? 1.261 11.313 -0.314 1.00 96.44 184 ALA A O 1
ATOM 1324 N N . ALA A 1 185 ? -0.646 11.639 -1.470 1.00 94.44 185 ALA A N 1
ATOM 1325 C CA . ALA A 1 185 ? -0.078 12.540 -2.467 1.00 94.44 185 ALA A CA 1
ATOM 1326 C C . ALA A 1 185 ? 0.505 13.805 -1.823 1.00 94.44 185 ALA A C 1
ATOM 1328 O O . ALA A 1 185 ? 1.671 14.135 -2.037 1.00 94.44 185 ALA A O 1
ATOM 1329 N N . GLN A 1 186 ? -0.271 14.470 -0.960 1.00 95.31 186 GLN A N 1
ATOM 1330 C CA . GLN A 1 186 ? 0.176 15.654 -0.228 1.00 95.31 186 GLN A CA 1
ATOM 1331 C C . GLN A 1 186 ? 1.436 15.362 0.593 1.00 95.31 186 GLN A C 1
ATOM 1333 O O . GLN A 1 186 ? 2.376 16.163 0.603 1.00 95.31 186 GLN A O 1
ATOM 1338 N N . ARG A 1 187 ? 1.477 14.213 1.278 1.00 93.50 187 ARG A N 1
ATOM 1339 C CA . ARG A 1 187 ? 2.642 13.834 2.069 1.00 93.50 187 ARG A CA 1
ATOM 1340 C C . ARG A 1 187 ? 3.866 13.628 1.194 1.00 93.50 187 ARG A C 1
ATOM 1342 O O . ARG A 1 187 ? 4.927 14.151 1.536 1.00 93.50 187 ARG A O 1
ATOM 1349 N N . LEU A 1 188 ? 3.740 12.889 0.100 1.00 91.94 188 LEU A N 1
ATOM 1350 C CA . LEU A 1 188 ? 4.875 12.606 -0.767 1.00 91.94 188 LEU A CA 1
ATOM 1351 C C . LEU A 1 188 ? 5.453 13.903 -1.358 1.00 91.94 188 LEU A C 1
ATOM 1353 O O . LEU A 1 188 ? 6.654 14.151 -1.235 1.00 91.94 188 LEU A O 1
ATOM 1357 N N . SER A 1 189 ? 4.585 14.803 -1.835 1.00 91.00 189 SER A N 1
ATOM 1358 C CA . SER A 1 189 ? 4.968 16.125 -2.350 1.00 91.00 189 SER A CA 1
ATOM 1359 C C . SER A 1 189 ? 5.535 17.078 -1.287 1.00 91.00 189 SER A C 1
ATOM 1361 O O . SER A 1 189 ? 6.207 18.044 -1.635 1.00 91.00 189 SER A O 1
ATOM 1363 N N . SER A 1 190 ? 5.326 16.821 0.011 1.00 88.44 190 SER A N 1
ATOM 1364 C CA . SER A 1 190 ? 5.885 17.637 1.107 1.00 88.44 190 SER A CA 1
ATOM 1365 C C . SER A 1 190 ? 7.382 17.407 1.381 1.00 88.44 190 SER A C 1
ATOM 1367 O O . SER A 1 190 ? 7.905 17.905 2.377 1.00 88.44 190 SER A O 1
ATOM 1369 N N . GLY A 1 191 ? 8.081 16.665 0.514 1.00 75.56 191 GLY A N 1
ATOM 1370 C CA . GLY A 1 191 ? 9.541 16.530 0.552 1.00 75.56 191 GLY A CA 1
ATOM 1371 C C . GLY A 1 191 ? 10.061 15.221 1.143 1.00 75.56 191 GLY A C 1
ATOM 1372 O O . GLY A 1 191 ? 11.242 15.146 1.476 1.00 75.56 191 GLY A O 1
ATOM 1373 N N . LEU A 1 192 ? 9.223 14.180 1.258 1.00 71.56 192 LEU A N 1
ATOM 1374 C CA . LEU A 1 192 ? 9.697 12.860 1.695 1.00 71.56 192 LEU A CA 1
ATOM 1375 C C . LEU A 1 192 ? 10.689 12.249 0.688 1.00 71.56 192 LEU A C 1
ATOM 1377 O O . LEU A 1 192 ? 11.636 11.584 1.093 1.00 71.56 192 LEU A O 1
ATOM 1381 N N . ALA A 1 193 ? 10.518 12.550 -0.605 1.00 60.16 193 ALA A N 1
ATOM 1382 C CA . ALA A 1 193 ? 11.335 12.014 -1.695 1.00 60.16 193 ALA A CA 1
ATOM 1383 C C . ALA A 1 193 ? 12.835 12.351 -1.603 1.00 60.16 193 ALA A C 1
ATOM 1385 O O . ALA A 1 193 ? 13.668 11.612 -2.120 1.00 60.16 193 ALA A O 1
ATOM 1386 N N . ALA A 1 194 ? 13.205 13.430 -0.907 1.00 58.84 194 ALA A N 1
ATOM 1387 C CA . ALA A 1 194 ? 14.595 13.876 -0.827 1.00 58.84 194 ALA A CA 1
ATOM 1388 C C . ALA A 1 194 ? 15.454 13.085 0.180 1.00 58.84 194 ALA A C 1
ATOM 1390 O O . ALA A 1 194 ? 16.678 13.183 0.135 1.00 58.84 194 ALA A O 1
ATOM 1391 N N . GLN A 1 195 ? 14.846 12.332 1.106 1.00 58.97 195 GLN A N 1
ATOM 1392 C CA . GLN A 1 195 ? 15.567 11.735 2.242 1.00 58.97 195 GLN A CA 1
ATOM 1393 C C . GLN A 1 195 ? 15.881 10.242 2.076 1.00 58.97 195 GLN A C 1
ATOM 1395 O O . GLN A 1 195 ? 16.721 9.719 2.802 1.00 58.97 195 GLN A O 1
ATOM 1400 N N . THR A 1 196 ? 15.255 9.553 1.120 1.00 58.25 196 THR A 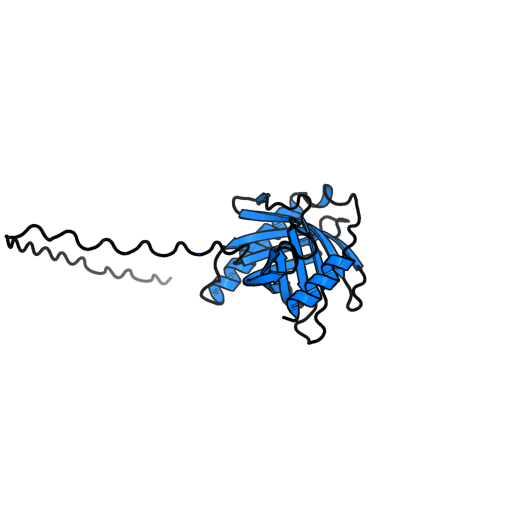N 1
ATOM 1401 C CA . THR A 1 196 ? 15.171 8.082 1.146 1.00 58.25 196 THR A CA 1
ATOM 1402 C C . THR A 1 196 ? 16.062 7.354 0.132 1.00 58.25 196 THR A C 1
ATOM 1404 O O . THR A 1 196 ? 16.216 6.147 0.241 1.00 58.25 196 THR A O 1
ATOM 1407 N N . LEU A 1 197 ? 16.698 8.031 -0.831 1.00 57.50 197 LEU A N 1
ATOM 1408 C CA . LEU A 1 197 ? 17.280 7.386 -2.029 1.00 57.50 197 LEU A CA 1
ATOM 1409 C C . LEU A 1 197 ? 18.721 6.834 -1.908 1.00 57.50 197 LEU A C 1
ATOM 1411 O O . LEU A 1 197 ? 19.348 6.549 -2.925 1.00 57.50 197 LEU A O 1
ATOM 1415 N N . GLN A 1 198 ? 19.298 6.673 -0.713 1.00 55.44 198 GLN A N 1
ATOM 1416 C CA . GLN A 1 198 ? 20.740 6.369 -0.616 1.00 55.44 198 GLN A CA 1
ATOM 1417 C C . GLN A 1 198 ? 21.129 4.894 -0.821 1.00 55.44 198 GLN A C 1
ATOM 1419 O O . GLN A 1 198 ? 22.308 4.605 -1.020 1.00 55.44 198 GLN A O 1
ATOM 1424 N N . THR A 1 199 ? 20.178 3.958 -0.842 1.00 63.91 199 THR A N 1
ATOM 1425 C CA . THR A 1 199 ? 20.457 2.536 -1.101 1.00 63.91 199 THR A CA 1
ATOM 1426 C C . THR A 1 199 ? 19.324 1.908 -1.894 1.00 63.91 199 THR A C 1
ATOM 1428 O O . THR A 1 199 ? 18.176 2.023 -1.479 1.00 63.91 199 THR A O 1
ATOM 1431 N N . HIS A 1 200 ? 19.633 1.205 -2.986 1.00 71.56 200 HIS A N 1
ATOM 1432 C CA . HIS A 1 200 ? 18.657 0.350 -3.663 1.00 71.56 200 HIS A CA 1
ATOM 1433 C C . HIS A 1 200 ? 18.413 -0.904 -2.809 1.00 71.56 200 HIS A C 1
ATOM 1435 O O . HIS A 1 200 ? 19.324 -1.729 -2.696 1.00 71.56 200 HIS A O 1
ATOM 1441 N N . PRO A 1 201 ? 17.240 -1.065 -2.175 1.00 79.62 201 PRO A N 1
ATOM 1442 C CA . PRO A 1 201 ? 16.933 -2.287 -1.445 1.00 79.62 201 PRO A CA 1
ATOM 1443 C C . PRO A 1 201 ? 16.810 -3.471 -2.416 1.00 79.62 201 PRO A C 1
ATOM 1445 O O . PRO A 1 201 ? 16.255 -3.349 -3.509 1.00 79.62 201 PRO A O 1
ATOM 1448 N N . ASP A 1 202 ? 17.303 -4.638 -2.003 1.00 87.25 202 ASP A N 1
ATOM 1449 C CA . ASP A 1 202 ? 17.009 -5.892 -2.695 1.00 87.25 202 ASP A CA 1
ATOM 1450 C C . ASP A 1 202 ? 15.591 -6.346 -2.331 1.00 87.25 202 ASP A C 1
ATOM 1452 O O . ASP A 1 202 ? 15.303 -6.731 -1.193 1.00 87.25 202 ASP A O 1
ATOM 1456 N N . PHE A 1 203 ? 14.695 -6.288 -3.314 1.00 90.50 203 PHE A N 1
ATOM 1457 C CA . PHE A 1 203 ? 13.296 -6.660 -3.151 1.00 90.50 203 PHE A CA 1
ATOM 1458 C C . PHE A 1 203 ? 13.002 -8.139 -3.440 1.00 90.50 203 PHE A C 1
ATOM 1460 O O . PHE A 1 203 ? 11.861 -8.564 -3.272 1.00 90.50 203 PHE A O 1
ATOM 1467 N N . SER A 1 204 ? 13.981 -8.947 -3.853 1.00 91.00 204 SER A N 1
ATOM 1468 C CA . SER A 1 204 ? 13.753 -10.324 -4.323 1.00 91.00 204 SER A CA 1
ATOM 1469 C C . SER A 1 204 ? 13.045 -11.214 -3.292 1.00 91.00 204 SER A C 1
ATOM 1471 O O . SER A 1 204 ? 12.043 -11.861 -3.603 1.00 91.00 204 SER A O 1
ATOM 1473 N N . THR A 1 205 ? 13.507 -11.195 -2.038 1.00 91.56 205 THR A N 1
ATOM 1474 C CA . THR A 1 205 ? 12.906 -11.982 -0.944 1.00 91.56 205 THR A CA 1
ATOM 1475 C C . THR A 1 205 ? 11.487 -11.505 -0.628 1.00 91.56 205 THR A C 1
ATOM 1477 O O . THR A 1 205 ? 10.581 -12.316 -0.436 1.00 91.56 205 THR A O 1
ATOM 1480 N N . LEU A 1 206 ? 11.271 -10.185 -0.620 1.00 91.50 206 LEU A N 1
ATOM 1481 C CA . LEU A 1 206 ? 9.954 -9.588 -0.402 1.00 91.50 206 LEU A CA 1
ATOM 1482 C C . LEU A 1 206 ? 8.973 -10.004 -1.502 1.00 91.50 206 LEU A C 1
ATOM 1484 O O . LEU A 1 206 ? 7.861 -10.433 -1.202 1.00 91.50 206 LEU A O 1
ATOM 1488 N N . GLN A 1 207 ? 9.396 -9.951 -2.764 1.00 90.56 207 GLN A N 1
ATOM 1489 C CA . GLN A 1 207 ? 8.566 -10.360 -3.893 1.00 90.56 207 GLN A CA 1
ATOM 1490 C C . GLN A 1 207 ? 8.165 -11.838 -3.818 1.00 90.56 207 GLN A C 1
ATOM 1492 O O . GLN A 1 207 ? 6.993 -12.166 -4.020 1.00 90.56 207 GLN A O 1
ATOM 1497 N N . LEU A 1 208 ? 9.122 -12.723 -3.515 1.00 92.19 208 LEU A N 1
ATOM 1498 C CA . LEU A 1 208 ? 8.878 -14.161 -3.410 1.00 92.19 208 LEU A CA 1
ATOM 1499 C C . LEU A 1 208 ? 7.855 -14.472 -2.312 1.00 92.19 208 LEU A C 1
ATOM 1501 O O . LEU A 1 208 ? 6.865 -15.160 -2.566 1.00 92.19 208 LEU A O 1
ATOM 1505 N N . ASN A 1 209 ? 8.065 -13.924 -1.115 1.00 92.88 209 ASN A N 1
ATOM 1506 C CA . ASN A 1 209 ? 7.206 -14.194 0.034 1.00 92.88 209 ASN A CA 1
ATOM 1507 C C . ASN A 1 209 ? 5.821 -13.564 -0.126 1.00 92.88 209 ASN A C 1
ATOM 1509 O O . ASN A 1 209 ? 4.822 -14.177 0.247 1.00 92.88 209 ASN A O 1
ATOM 1513 N N . ALA A 1 210 ? 5.734 -12.375 -0.730 1.00 91.25 210 ALA A N 1
ATOM 1514 C CA . ALA A 1 210 ? 4.456 -11.760 -1.065 1.00 91.25 210 ALA A CA 1
ATOM 1515 C C . ALA A 1 210 ? 3.643 -12.658 -2.008 1.00 91.25 210 ALA A C 1
ATOM 1517 O O . ALA A 1 210 ? 2.476 -12.946 -1.743 1.00 91.25 210 ALA A O 1
ATOM 1518 N N . ALA A 1 211 ? 4.273 -13.154 -3.078 1.00 90.69 211 ALA A N 1
ATOM 1519 C CA . ALA A 1 211 ? 3.621 -14.051 -4.025 1.00 90.69 211 ALA A CA 1
ATOM 1520 C C . ALA A 1 211 ? 3.167 -15.368 -3.372 1.00 90.69 211 ALA A C 1
ATOM 1522 O O . ALA A 1 211 ? 2.142 -15.914 -3.767 1.00 90.69 211 ALA A O 1
ATOM 1523 N N . GLU A 1 212 ? 3.900 -15.889 -2.383 1.00 91.94 212 GLU A N 1
ATOM 1524 C CA . GLU A 1 212 ? 3.471 -17.068 -1.624 1.00 91.94 212 GLU A CA 1
ATOM 1525 C C . GLU A 1 212 ? 2.254 -16.774 -0.738 1.00 91.94 212 GLU A C 1
ATOM 1527 O O . GLU A 1 212 ? 1.291 -17.540 -0.759 1.00 91.94 212 GLU A O 1
ATOM 1532 N N . LEU A 1 213 ? 2.271 -15.668 0.011 1.00 90.81 213 LEU A N 1
ATOM 1533 C CA . LEU A 1 213 ? 1.177 -15.300 0.914 1.00 90.81 213 LEU A CA 1
ATOM 1534 C C . LEU A 1 213 ? -0.138 -15.078 0.172 1.00 90.81 213 LEU A C 1
ATOM 1536 O O . LEU A 1 213 ? -1.179 -15.512 0.647 1.00 90.81 213 LEU A O 1
ATOM 1540 N N . LEU A 1 214 ? -0.087 -14.455 -1.002 1.00 89.06 214 LEU A N 1
ATOM 1541 C CA . LEU A 1 214 ? -1.274 -14.150 -1.804 1.00 89.06 214 LEU A CA 1
ATOM 1542 C C . LEU A 1 214 ? -1.875 -15.364 -2.532 1.00 89.06 214 LEU A C 1
ATOM 1544 O O . LEU A 1 214 ? -2.948 -15.243 -3.116 1.00 89.06 214 LEU A O 1
ATOM 1548 N N . ARG A 1 215 ? -1.196 -16.519 -2.538 1.00 88.31 215 ARG A N 1
ATOM 1549 C CA . ARG A 1 215 ? -1.745 -17.778 -3.080 1.00 88.31 215 ARG A CA 1
ATOM 1550 C C . ARG A 1 215 ? -2.550 -18.582 -2.060 1.00 88.31 215 ARG A C 1
ATOM 1552 O O . ARG A 1 215 ? -3.174 -19.564 -2.457 1.00 88.31 215 ARG A O 1
ATOM 1559 N N . ARG A 1 216 ? -2.450 -18.238 -0.776 1.00 87.94 216 ARG A N 1
ATOM 1560 C CA . ARG A 1 216 ? -3.145 -18.926 0.317 1.00 87.94 216 ARG A CA 1
ATOM 1561 C C . ARG A 1 216 ? -4.575 -18.418 0.430 1.00 87.94 216 ARG A C 1
ATOM 1563 O O . ARG A 1 216 ? -5.446 -19.272 0.698 1.00 87.94 216 ARG A O 1
#